Protein AF-A0A7C2GXF2-F1 (afdb_monomer_lite)

Structure (mmCIF, N/CA/C/O backbone):
data_AF-A0A7C2GXF2-F1
#
_entry.id   AF-A0A7C2GXF2-F1
#
loop_
_atom_site.group_PDB
_atom_site.id
_atom_site.type_symbol
_atom_site.label_atom_id
_atom_site.label_alt_id
_atom_site.label_comp_id
_atom_site.label_asym_id
_atom_site.label_entity_id
_atom_site.label_seq_id
_atom_site.pdbx_PDB_ins_code
_atom_site.Cartn_x
_atom_site.Cartn_y
_atom_site.Cartn_z
_atom_site.occupancy
_atom_site.B_iso_or_equiv
_atom_site.auth_seq_id
_atom_site.auth_comp_id
_atom_site.auth_asym_id
_atom_site.auth_atom_id
_atom_site.pdbx_PDB_model_num
ATOM 1 N N . MET A 1 1 ? -20.756 -12.785 57.382 1.00 42.25 1 MET A N 1
ATOM 2 C CA . MET A 1 1 ? -19.541 -13.331 56.740 1.00 42.25 1 MET A CA 1
ATOM 3 C C . MET A 1 1 ? -19.976 -14.294 55.649 1.00 42.25 1 MET A C 1
ATOM 5 O O . MET A 1 1 ? -20.681 -15.227 55.993 1.00 42.25 1 MET A O 1
ATOM 9 N N . LEU A 1 2 ? -19.631 -13.967 54.393 1.00 37.94 2 LEU A N 1
ATOM 10 C CA . LEU A 1 2 ? -19.845 -14.631 53.083 1.00 37.94 2 LEU A CA 1
ATOM 11 C C . LEU A 1 2 ? -20.123 -13.492 52.065 1.00 37.94 2 LEU A C 1
ATOM 13 O O . LEU A 1 2 ? -21.265 -13.212 51.730 1.00 37.94 2 LEU A O 1
ATOM 17 N N . ALA A 1 3 ? -19.190 -12.557 51.844 1.00 38.38 3 ALA A N 1
ATOM 18 C CA . ALA A 1 3 ? -18.060 -12.662 50.903 1.00 38.38 3 ALA A CA 1
ATOM 19 C C . ALA A 1 3 ? -18.535 -13.068 49.483 1.00 38.38 3 ALA A C 1
ATOM 21 O O . ALA A 1 3 ? -18.790 -14.232 49.215 1.00 38.38 3 ALA A O 1
ATOM 22 N N . HIS A 1 4 ? -18.872 -12.101 48.622 1.00 36.78 4 HIS A N 1
ATOM 23 C CA . HIS A 1 4 ? -17.952 -11.538 47.606 1.00 36.78 4 HIS A CA 1
ATOM 24 C C . HIS A 1 4 ? -17.722 -12.384 46.326 1.00 36.78 4 HIS A C 1
ATOM 26 O O . HIS A 1 4 ? -16.630 -12.355 45.771 1.00 36.78 4 HIS A O 1
ATOM 32 N N . ILE A 1 5 ? -18.732 -13.088 45.790 1.00 49.53 5 ILE A N 1
ATOM 33 C CA . ILE A 1 5 ? -18.585 -13.866 44.528 1.00 49.53 5 ILE A CA 1
ATOM 34 C C . ILE A 1 5 ? -19.597 -13.433 43.440 1.00 49.53 5 ILE A C 1
ATOM 36 O O . ILE A 1 5 ? -20.062 -14.226 42.636 1.00 49.53 5 ILE A O 1
ATOM 40 N N . GLY A 1 6 ? -19.962 -12.148 43.391 1.00 37.84 6 GLY A N 1
ATOM 41 C CA . GLY A 1 6 ? -20.923 -11.629 42.397 1.00 37.84 6 GLY A CA 1
ATOM 42 C C . GLY A 1 6 ? -20.404 -10.512 41.491 1.00 37.84 6 GLY A C 1
ATOM 43 O O . GLY A 1 6 ? -21.196 -9.905 40.782 1.00 37.84 6 GLY A O 1
ATOM 44 N N . LEU A 1 7 ? -19.109 -10.182 41.547 1.00 41.00 7 LEU A N 1
ATOM 45 C CA . LEU A 1 7 ? -18.593 -8.902 41.035 1.00 41.00 7 LEU A CA 1
ATOM 46 C C . LEU A 1 7 ? -17.181 -9.028 40.426 1.00 41.00 7 LEU A C 1
ATOM 48 O O . LEU A 1 7 ? -16.304 -8.220 40.700 1.00 41.00 7 LEU A O 1
ATOM 52 N N . ILE A 1 8 ? -16.945 -10.063 39.607 1.00 44.00 8 ILE A N 1
ATOM 53 C CA . ILE A 1 8 ? -15.650 -10.296 38.917 1.00 44.00 8 ILE A CA 1
ATOM 54 C C . ILE A 1 8 ? -15.772 -10.231 37.376 1.00 44.00 8 ILE A C 1
ATOM 56 O O . ILE A 1 8 ? -14.807 -10.462 36.662 1.00 44.00 8 ILE A O 1
ATOM 60 N N . VAL A 1 9 ? -16.918 -9.820 36.817 1.00 45.16 9 VAL A N 1
ATOM 61 C CA . VAL A 1 9 ? -17.060 -9.652 35.347 1.00 45.16 9 VAL A CA 1
ATOM 62 C C . VAL A 1 9 ? -17.052 -8.180 34.896 1.00 45.16 9 VAL A C 1
ATOM 64 O O . VAL A 1 9 ? -16.949 -7.899 33.710 1.00 45.16 9 VAL A O 1
ATOM 67 N N . TRP A 1 10 ? -17.023 -7.210 35.819 1.00 38.50 10 TRP A N 1
ATOM 68 C CA . TRP A 1 10 ? -16.961 -5.774 35.474 1.00 38.50 10 TRP A CA 1
ATOM 69 C C . TRP A 1 10 ? -15.552 -5.153 35.578 1.00 38.50 10 TRP A C 1
ATOM 71 O O . TRP A 1 10 ? -15.387 -3.938 35.533 1.00 38.50 10 TRP A O 1
ATOM 81 N N . GLY A 1 11 ? -14.512 -5.981 35.714 1.00 32.88 11 GLY A N 1
ATOM 82 C CA . GLY A 1 11 ? -13.121 -5.550 35.918 1.00 32.88 11 GLY A CA 1
ATOM 83 C C . GLY A 1 11 ? -12.319 -5.213 34.653 1.00 32.88 11 GLY A C 1
ATOM 84 O O . GLY A 1 11 ? -11.104 -5.079 34.746 1.00 32.88 11 GLY A O 1
ATOM 85 N N . MET A 1 12 ? -12.950 -5.090 33.479 1.00 38.59 12 MET A N 1
ATOM 86 C CA . MET A 1 12 ? -12.272 -4.695 32.228 1.00 38.59 12 MET A CA 1
ATOM 87 C C . MET A 1 12 ? -12.825 -3.407 31.599 1.00 38.59 12 MET A C 1
ATOM 89 O O . MET A 1 12 ? -12.578 -3.132 30.429 1.00 38.59 12 MET A O 1
ATOM 93 N N . MET A 1 13 ? -13.507 -2.554 32.368 1.00 39.81 13 MET A N 1
ATOM 94 C CA . MET A 1 13 ? -13.567 -1.131 32.016 1.00 39.81 13 MET A CA 1
ATOM 95 C C . MET A 1 13 ? -12.289 -0.468 32.523 1.00 39.81 13 MET A C 1
ATOM 97 O O . MET A 1 13 ? -12.279 0.179 33.563 1.00 39.81 13 MET A O 1
ATOM 101 N N . TRP A 1 14 ? -11.187 -0.673 31.802 1.00 38.62 14 TRP A N 1
ATOM 102 C CA . TRP A 1 14 ? -10.026 0.203 31.915 1.00 38.62 14 TRP A CA 1
ATOM 103 C C . TRP A 1 14 ? -10.454 1.554 31.333 1.00 38.62 14 TRP A C 1
ATOM 105 O O . TRP A 1 14 ? -10.674 1.618 30.119 1.00 38.62 14 TRP A O 1
ATOM 115 N N . PRO A 1 15 ? -10.559 2.654 32.102 1.00 43.38 15 PRO A N 1
ATOM 116 C CA . PRO A 1 15 ? -10.454 3.949 31.477 1.00 43.38 15 PRO A CA 1
ATOM 117 C C . PRO A 1 15 ? -8.957 4.106 31.217 1.00 43.38 15 PRO A C 1
ATOM 119 O O . PRO A 1 15 ? -8.217 4.679 32.014 1.00 43.38 15 PRO A O 1
ATOM 122 N N . LEU A 1 16 ? -8.473 3.530 30.110 1.00 48.94 16 LEU A N 1
ATOM 123 C CA . LEU A 1 16 ? -7.291 4.095 29.477 1.00 48.94 16 LEU A CA 1
ATOM 124 C C . LEU A 1 16 ? -7.600 5.587 29.385 1.00 48.94 16 LEU A C 1
ATOM 126 O O . LEU A 1 16 ? -8.629 5.945 28.813 1.00 48.94 16 LEU A O 1
ATOM 130 N N . GLY A 1 17 ? -6.764 6.429 29.994 1.00 45.34 17 GLY A N 1
ATOM 131 C CA . GLY A 1 17 ? -6.792 7.880 29.834 1.00 45.34 17 GLY A CA 1
ATOM 132 C C . GLY A 1 17 ? -6.495 8.245 28.381 1.00 45.34 17 GLY A C 1
ATOM 133 O O . GLY A 1 17 ? -5.457 8.816 28.061 1.00 45.34 17 GLY A O 1
ATOM 134 N N . GLN A 1 18 ? -7.371 7.820 27.476 1.00 57.94 18 GLN A N 1
ATOM 135 C CA . GLN A 1 18 ? -7.374 8.172 26.080 1.00 57.94 18 GLN A CA 1
ATOM 136 C C . GLN A 1 18 ? -7.851 9.614 26.055 1.00 57.94 18 GLN A C 1
ATOM 138 O O . GLN A 1 18 ? -8.957 9.920 26.492 1.00 57.94 18 GLN A O 1
ATOM 143 N N . SER A 1 19 ? -7.000 10.514 25.571 1.00 73.75 19 SER A N 1
ATOM 144 C CA . SER A 1 19 ? -7.468 11.843 25.196 1.00 73.75 19 SER A CA 1
ATOM 145 C C . SER A 1 19 ? -8.645 11.654 24.237 1.00 73.75 19 SER A C 1
ATOM 147 O O . SER A 1 19 ? -8.482 10.967 23.228 1.00 73.75 19 SER A O 1
ATOM 149 N N . GLU A 1 20 ? -9.811 12.227 24.544 1.00 82.25 20 GLU A N 1
ATOM 150 C CA . GLU A 1 20 ? -11.016 12.144 23.698 1.00 82.25 20 GLU A CA 1
ATOM 151 C C . GLU A 1 20 ? -10.686 12.467 22.233 1.00 82.25 20 GLU A C 1
ATOM 153 O O . GLU A 1 20 ? -11.090 11.752 21.319 1.00 82.25 20 GLU A O 1
ATOM 158 N N . ARG A 1 21 ? -9.785 13.435 22.027 1.00 86.06 21 ARG A N 1
ATOM 159 C CA . ARG A 1 21 ? -9.228 13.810 20.724 1.00 86.06 21 ARG A CA 1
ATOM 160 C C . ARG A 1 21 ? -8.603 12.644 19.949 1.00 86.06 21 ARG A C 1
ATOM 162 O O . ARG A 1 21 ? -8.730 12.575 18.731 1.00 86.06 21 ARG A O 1
ATOM 169 N N . ARG A 1 22 ? -7.894 11.735 20.623 1.00 87.12 22 ARG A N 1
ATOM 170 C CA . ARG A 1 22 ? -7.263 10.571 19.980 1.00 87.12 22 ARG A CA 1
ATOM 171 C C . ARG A 1 22 ? -8.296 9.512 19.604 1.00 87.12 22 ARG A C 1
ATOM 173 O O . ARG A 1 22 ? -8.175 8.897 18.550 1.00 87.12 22 ARG A O 1
ATOM 180 N N . VAL A 1 23 ? -9.326 9.333 20.428 1.00 89.94 23 VAL A N 1
ATOM 181 C CA . VAL A 1 23 ? -10.454 8.446 20.108 1.00 89.94 23 VAL A CA 1
ATOM 182 C C . VAL A 1 23 ? -11.201 8.956 18.885 1.00 89.94 23 VAL A C 1
ATOM 184 O O . VAL A 1 23 ? -11.470 8.185 17.968 1.00 89.94 23 VAL A O 1
ATOM 187 N N . GLU A 1 24 ? -11.496 10.253 18.843 1.00 90.69 24 GLU A N 1
ATOM 188 C CA . GLU A 1 24 ? -12.128 10.902 17.693 1.00 90.69 24 GLU A CA 1
ATOM 189 C C . GLU A 1 24 ? -11.287 10.760 16.426 1.00 90.69 24 GLU A C 1
ATOM 191 O O . GLU A 1 24 ? -11.819 10.383 15.385 1.00 90.69 24 GLU A O 1
ATOM 196 N N . GLN A 1 25 ? -9.971 10.966 16.521 1.00 91.62 25 GLN A N 1
ATOM 197 C CA . GLN A 1 25 ? -9.052 10.768 15.402 1.00 91.62 25 GLN A CA 1
ATOM 198 C C . GLN A 1 25 ? -9.093 9.331 14.864 1.00 91.62 25 GLN A C 1
ATOM 200 O O . GLN A 1 25 ? -9.175 9.121 13.655 1.00 91.62 25 GLN A O 1
ATOM 205 N N . ILE A 1 26 ? -9.058 8.330 15.748 1.00 93.88 26 ILE A N 1
ATOM 206 C CA . ILE A 1 26 ? -9.156 6.924 15.344 1.00 93.88 26 ILE A CA 1
ATOM 207 C C . ILE A 1 26 ? -10.522 6.655 14.704 1.00 93.88 26 ILE A C 1
ATOM 209 O O . ILE A 1 26 ? -10.581 6.018 13.658 1.00 93.88 26 ILE A O 1
ATOM 213 N N . ARG A 1 27 ? -11.621 7.155 15.281 1.00 93.44 27 ARG A N 1
ATOM 214 C CA . ARG A 1 27 ? -12.967 6.997 14.704 1.00 93.44 27 ARG A CA 1
ATOM 215 C C . ARG A 1 27 ? -13.071 7.607 13.310 1.00 93.44 27 ARG A C 1
ATOM 217 O O . ARG A 1 27 ? -13.657 6.981 12.432 1.00 93.44 27 ARG A O 1
ATOM 224 N N . ASP A 1 28 ? -12.495 8.786 13.099 1.00 93.94 28 ASP A N 1
ATOM 225 C CA . ASP A 1 28 ? -12.443 9.444 11.792 1.00 93.94 28 ASP A CA 1
ATOM 226 C C . ASP A 1 28 ? -11.643 8.614 10.771 1.00 93.94 28 ASP A C 1
ATOM 228 O O . ASP A 1 28 ? -12.125 8.359 9.665 1.00 93.94 28 ASP A O 1
ATOM 232 N N . LEU A 1 29 ? -10.474 8.090 11.160 1.00 94.19 29 LEU A N 1
ATOM 233 C CA . LEU A 1 29 ? -9.693 7.167 10.327 1.00 94.19 29 LEU A CA 1
ATOM 234 C C . LEU A 1 29 ? -10.474 5.892 9.984 1.00 94.19 29 LEU A C 1
ATOM 236 O O . LEU A 1 29 ? -10.506 5.490 8.819 1.00 94.19 29 LEU A O 1
ATOM 240 N N . LEU A 1 30 ? -11.135 5.269 10.965 1.00 94.12 30 LEU A N 1
ATOM 241 C CA . LEU A 1 30 ? -11.978 4.088 10.749 1.00 94.12 30 LEU A CA 1
ATOM 242 C C . LEU A 1 30 ? -13.153 4.395 9.815 1.00 94.12 30 LEU A C 1
ATOM 244 O O . LEU A 1 30 ? -13.469 3.582 8.952 1.00 94.12 30 LEU A O 1
ATOM 248 N N . GLY A 1 31 ? -13.768 5.575 9.936 1.00 92.44 31 GLY A N 1
ATOM 249 C CA . GLY A 1 31 ? -14.866 6.012 9.069 1.00 92.44 31 GLY A CA 1
ATOM 250 C C . GLY A 1 31 ? -14.461 6.214 7.605 1.00 92.44 31 GLY A C 1
ATOM 251 O O . GLY A 1 31 ? -15.308 6.118 6.720 1.00 92.44 31 GLY A O 1
ATOM 252 N N . LYS A 1 32 ? -13.174 6.463 7.342 1.00 92.94 32 LYS A N 1
ATOM 253 C CA . LYS A 1 32 ? -12.593 6.598 5.995 1.00 92.94 32 LYS A CA 1
ATOM 254 C C . LYS A 1 32 ? -12.024 5.287 5.444 1.00 92.94 32 LYS A C 1
ATOM 256 O O . LYS A 1 32 ? -11.676 5.235 4.266 1.00 92.94 32 LYS A O 1
ATOM 261 N N . SER A 1 33 ? -11.879 4.269 6.289 1.00 92.81 33 SER A N 1
ATOM 262 C CA . SER A 1 33 ? -11.196 3.023 5.949 1.00 92.81 33 SER A CA 1
ATOM 263 C C . SER A 1 33 ? -12.187 1.930 5.575 1.00 92.81 33 SER A C 1
ATOM 265 O O . SER A 1 33 ? -13.162 1.688 6.278 1.00 92.81 33 SER A O 1
ATOM 267 N N . ASP A 1 34 ? -11.872 1.199 4.513 1.00 92.00 34 ASP A N 1
ATOM 268 C CA . ASP A 1 34 ? -12.539 -0.058 4.178 1.00 92.00 34 ASP A CA 1
ATOM 269 C C . ASP A 1 34 ? -11.953 -1.222 4.993 1.00 92.00 34 ASP A C 1
ATOM 271 O O . ASP A 1 34 ? -12.653 -2.176 5.341 1.00 92.00 34 ASP A O 1
ATOM 275 N N . LEU A 1 35 ? -10.655 -1.139 5.300 1.00 92.50 35 LEU A N 1
ATOM 276 C CA . LEU A 1 35 ? -9.873 -2.174 5.964 1.00 92.50 35 LEU A CA 1
ATOM 277 C C . LEU A 1 35 ? -8.788 -1.526 6.838 1.00 92.50 35 LEU A C 1
ATOM 279 O O . LEU A 1 35 ? -8.124 -0.585 6.409 1.00 92.50 35 LEU A O 1
ATOM 283 N N . VAL A 1 36 ? -8.575 -2.048 8.044 1.00 94.62 36 VAL A N 1
ATOM 284 C CA . VAL A 1 36 ? -7.423 -1.698 8.889 1.00 94.62 36 VAL A CA 1
ATOM 285 C C . VAL A 1 36 ? -6.731 -2.970 9.330 1.00 94.62 36 VAL A C 1
ATOM 287 O O . VAL A 1 36 ? -7.370 -3.876 9.871 1.00 94.62 36 VAL A O 1
ATOM 290 N N . VAL A 1 37 ? -5.425 -3.037 9.104 1.00 95.19 37 VAL A N 1
ATOM 291 C CA . VAL A 1 37 ? -4.618 -4.234 9.353 1.00 95.19 37 VAL A CA 1
ATOM 292 C C . VAL A 1 37 ? -3.305 -3.887 10.024 1.00 95.19 37 VAL A C 1
ATOM 294 O O . VAL A 1 37 ? -2.774 -2.791 9.850 1.00 95.19 37 VAL A O 1
ATOM 297 N N . VAL A 1 38 ? -2.754 -4.870 10.727 1.00 95.62 38 VAL A N 1
ATOM 298 C CA . VAL A 1 38 ? -1.312 -4.959 10.934 1.00 95.62 38 VAL A CA 1
ATOM 299 C C . VAL A 1 38 ? -0.757 -5.869 9.845 1.00 95.62 38 VAL A C 1
ATOM 301 O O . VAL A 1 38 ? -1.246 -6.987 9.669 1.00 95.62 38 VAL A O 1
ATOM 304 N N . ALA A 1 39 ? 0.231 -5.401 9.088 1.00 95.25 39 ALA A N 1
ATOM 305 C CA . ALA A 1 39 ? 0.817 -6.149 7.982 1.00 95.25 39 ALA A CA 1
ATOM 306 C C . ALA A 1 39 ? 2.334 -5.952 7.904 1.00 95.25 39 ALA A C 1
ATOM 308 O O . ALA A 1 39 ? 2.852 -4.874 8.197 1.00 95.25 39 ALA A O 1
ATOM 309 N N . THR A 1 40 ? 3.043 -6.992 7.475 1.00 95.19 40 THR A N 1
ATOM 310 C CA . THR A 1 40 ? 4.493 -6.960 7.261 1.00 95.19 40 THR A CA 1
ATOM 311 C C . THR A 1 40 ? 4.782 -6.731 5.786 1.00 95.19 40 THR A C 1
ATOM 313 O O . THR A 1 40 ? 4.258 -7.446 4.934 1.00 95.19 40 THR A O 1
ATOM 316 N N . ALA A 1 41 ? 5.608 -5.739 5.469 1.00 92.88 41 ALA A N 1
ATOM 317 C CA . ALA A 1 41 ? 6.032 -5.478 4.101 1.00 92.88 41 ALA A CA 1
ATOM 318 C C . ALA A 1 41 ? 6.991 -6.570 3.612 1.00 92.88 41 ALA A C 1
ATOM 320 O O . ALA A 1 41 ? 7.968 -6.887 4.290 1.00 92.88 41 ALA A O 1
ATOM 321 N N . GLU A 1 42 ? 6.741 -7.122 2.428 1.00 92.62 42 GLU A N 1
ATOM 322 C CA . GLU A 1 42 ? 7.594 -8.159 1.840 1.00 92.62 42 GLU A CA 1
ATOM 323 C C . GLU A 1 42 ? 8.473 -7.574 0.743 1.00 92.62 42 GLU A C 1
ATOM 325 O O . GLU A 1 42 ? 9.698 -7.554 0.840 1.00 92.62 42 GLU A O 1
ATOM 330 N N . THR A 1 43 ? 7.828 -7.082 -0.310 1.00 90.81 43 THR A N 1
ATOM 331 C CA . THR A 1 43 ? 8.473 -6.604 -1.528 1.00 90.81 43 THR A CA 1
ATOM 332 C C . THR A 1 43 ? 7.674 -5.452 -2.117 1.00 90.81 43 THR A C 1
ATOM 334 O O . THR A 1 43 ? 6.535 -5.184 -1.728 1.00 90.81 43 THR A O 1
ATOM 337 N N . TYR A 1 44 ? 8.268 -4.769 -3.088 1.00 90.06 44 TYR A N 1
ATOM 338 C CA . TYR A 1 44 ? 7.565 -3.784 -3.891 1.00 90.06 44 TYR A CA 1
ATOM 339 C C . TYR A 1 44 ? 7.881 -3.967 -5.371 1.00 90.06 44 TYR A C 1
ATOM 341 O O . TYR A 1 44 ? 8.945 -4.466 -5.747 1.00 90.06 44 TYR A O 1
ATOM 349 N N . HIS A 1 45 ? 6.948 -3.525 -6.200 1.00 90.06 45 HIS A N 1
ATOM 350 C CA . HIS A 1 45 ? 7.020 -3.596 -7.646 1.00 90.06 45 HIS A CA 1
ATOM 351 C C . HIS A 1 45 ? 6.691 -2.216 -8.225 1.00 90.06 45 HIS A C 1
ATOM 353 O O . HIS A 1 45 ? 5.574 -1.717 -8.041 1.00 90.06 45 HIS A O 1
ATOM 359 N N . PRO A 1 46 ? 7.649 -1.544 -8.887 1.00 90.56 46 PRO A N 1
ATOM 360 C CA . PRO A 1 46 ? 7.369 -0.298 -9.584 1.00 90.56 46 PRO A CA 1
ATOM 361 C C . PRO A 1 46 ? 6.323 -0.493 -10.685 1.00 90.56 46 PRO A C 1
ATOM 363 O O . PRO A 1 46 ? 6.396 -1.442 -11.464 1.00 90.56 46 PRO A O 1
ATOM 366 N N . VAL A 1 47 ? 5.387 0.446 -10.788 1.00 92.81 47 VAL A N 1
ATOM 367 C CA . VAL A 1 47 ? 4.438 0.544 -11.900 1.00 92.81 47 VAL A CA 1
ATOM 368 C C . VAL A 1 47 ? 4.942 1.612 -12.855 1.00 92.81 47 VAL A C 1
ATOM 370 O O . VAL A 1 47 ? 5.116 2.766 -12.463 1.00 92.81 47 VAL A O 1
ATOM 373 N N . ILE A 1 48 ? 5.170 1.248 -14.112 1.00 91.38 48 ILE A N 1
ATOM 374 C CA . ILE A 1 48 ? 5.805 2.109 -15.115 1.00 91.38 48 ILE A CA 1
ATOM 375 C C . ILE A 1 48 ? 4.972 2.214 -16.390 1.00 91.38 48 ILE A C 1
ATOM 377 O O . ILE A 1 48 ? 4.308 1.264 -16.793 1.00 91.38 48 ILE A O 1
ATOM 381 N N . ASP A 1 49 ? 5.054 3.357 -17.066 1.00 91.81 49 ASP A N 1
ATOM 382 C CA . ASP A 1 49 ? 4.501 3.545 -18.409 1.00 91.81 49 ASP A CA 1
ATOM 383 C C . ASP A 1 49 ? 5.411 2.877 -19.456 1.00 91.81 49 ASP A C 1
ATOM 385 O O . ASP A 1 49 ? 6.446 3.424 -19.862 1.00 91.81 49 ASP A O 1
ATOM 389 N N . LEU A 1 50 ? 5.018 1.681 -19.905 1.00 88.44 50 LEU A N 1
ATOM 390 C CA . LEU A 1 50 ? 5.794 0.843 -20.818 1.00 88.44 50 LEU A CA 1
ATOM 391 C C . LEU A 1 50 ? 6.094 1.543 -22.143 1.00 88.44 50 LEU A C 1
ATOM 393 O O . LEU A 1 50 ? 7.184 1.383 -22.697 1.00 88.44 50 LEU A O 1
ATOM 397 N N . LEU A 1 51 ? 5.133 2.304 -22.669 1.00 88.44 51 LEU A N 1
ATOM 398 C CA . LEU A 1 51 ? 5.260 2.943 -23.975 1.00 88.44 51 LEU A CA 1
ATOM 399 C C . LEU A 1 51 ? 6.332 4.032 -23.934 1.00 88.44 51 LEU A C 1
ATOM 401 O O . LEU A 1 51 ? 7.195 4.088 -24.813 1.00 88.44 51 LEU A O 1
ATOM 405 N N . LYS A 1 52 ? 6.293 4.886 -22.905 1.00 87.50 52 LYS A N 1
ATOM 406 C CA . LYS A 1 52 ? 7.300 5.939 -22.725 1.00 87.50 52 LYS A CA 1
ATOM 407 C C . LYS A 1 52 ? 8.675 5.345 -22.443 1.00 87.50 52 LYS A C 1
ATOM 409 O O . LYS A 1 52 ? 9.649 5.789 -23.046 1.00 87.50 52 LYS A O 1
ATOM 414 N N . TYR A 1 53 ? 8.741 4.310 -21.605 1.00 85.00 53 TYR A N 1
ATOM 415 C CA . TYR A 1 53 ? 9.995 3.636 -21.286 1.00 85.00 53 TYR A CA 1
ATOM 416 C C . TYR A 1 53 ? 10.637 2.970 -22.517 1.00 85.00 53 TYR A C 1
ATOM 418 O O . TYR A 1 53 ? 11.832 3.137 -22.763 1.00 85.00 53 TYR A O 1
ATOM 426 N N . ARG A 1 54 ? 9.852 2.267 -23.347 1.00 83.38 54 ARG A N 1
ATOM 427 C CA . ARG A 1 54 ? 10.352 1.608 -24.568 1.00 83.38 54 ARG A CA 1
ATOM 428 C C . ARG A 1 54 ? 10.909 2.608 -25.583 1.00 83.38 54 ARG A C 1
ATOM 430 O O . ARG A 1 54 ? 12.009 2.399 -26.085 1.00 83.38 54 ARG A O 1
ATOM 437 N N . ARG A 1 55 ? 10.188 3.707 -25.837 1.00 84.38 55 ARG A N 1
ATOM 438 C CA . ARG A 1 55 ? 10.632 4.768 -26.762 1.00 84.38 55 ARG A CA 1
ATOM 439 C C . ARG A 1 55 ? 11.976 5.372 -26.355 1.00 84.38 55 ARG A C 1
ATOM 441 O O . ARG A 1 55 ? 12.754 5.754 -27.221 1.00 84.38 55 ARG A O 1
ATOM 448 N N . GLU A 1 56 ? 12.253 5.461 -25.057 1.00 79.69 56 GLU A N 1
ATOM 449 C CA . GLU A 1 56 ? 13.552 5.927 -24.566 1.00 79.69 56 GLU A CA 1
ATOM 450 C C . GLU A 1 56 ? 14.660 4.891 -24.824 1.00 79.69 56 GLU A C 1
ATOM 452 O O . GLU A 1 56 ? 15.723 5.261 -25.316 1.00 79.69 56 GLU A O 1
ATOM 457 N N . ARG A 1 57 ? 14.410 3.591 -24.584 1.00 75.88 57 ARG A N 1
ATOM 458 C CA . ARG A 1 57 ? 15.383 2.510 -24.875 1.00 75.88 57 ARG A CA 1
ATOM 459 C C . ARG A 1 57 ? 15.788 2.450 -26.336 1.00 75.88 57 ARG A C 1
ATOM 461 O O . ARG A 1 57 ? 16.959 2.235 -26.625 1.00 75.88 57 ARG A O 1
ATOM 468 N N . GLU A 1 58 ? 14.842 2.660 -27.239 1.00 78.56 58 GLU A N 1
ATOM 469 C CA . GLU A 1 58 ? 15.115 2.694 -28.678 1.00 78.56 58 GLU A CA 1
ATOM 470 C C . GLU A 1 58 ? 15.986 3.899 -29.071 1.00 78.56 58 GLU A C 1
ATOM 472 O O . GLU A 1 58 ? 16.800 3.800 -29.986 1.00 78.56 58 GLU A O 1
ATOM 477 N N . ARG A 1 59 ? 15.862 5.029 -28.361 1.00 78.19 59 ARG A N 1
ATOM 478 C CA . ARG A 1 59 ? 16.655 6.250 -28.596 1.00 78.19 59 ARG A CA 1
ATOM 479 C C . ARG A 1 59 ? 18.018 6.241 -27.905 1.00 78.19 59 ARG A C 1
ATOM 481 O O . ARG A 1 59 ? 18.928 6.944 -28.336 1.00 78.19 59 ARG A O 1
ATOM 488 N N . SER A 1 60 ? 18.166 5.507 -26.807 1.00 69.12 60 SER A N 1
ATOM 489 C CA . SER A 1 60 ? 19.404 5.416 -26.029 1.00 69.12 60 SER A CA 1
ATOM 490 C C . SER A 1 60 ? 19.510 4.031 -25.377 1.00 69.12 60 SER A C 1
ATOM 492 O O . SER A 1 60 ? 19.001 3.823 -24.274 1.00 69.12 60 SER A O 1
ATOM 494 N N . PRO A 1 61 ? 20.173 3.067 -26.046 1.00 61.12 61 PRO A N 1
ATOM 495 C CA . PRO A 1 61 ? 20.216 1.668 -25.611 1.00 61.12 61 PRO A CA 1
ATOM 496 C C . PRO A 1 61 ? 20.978 1.453 -24.294 1.00 61.12 61 PRO A C 1
ATOM 498 O O . PRO A 1 61 ? 20.706 0.485 -23.583 1.00 61.12 61 PRO A O 1
ATOM 501 N N . VAL A 1 62 ? 21.874 2.376 -23.926 1.00 61.91 62 VAL A N 1
ATOM 502 C CA . VAL A 1 62 ? 22.509 2.436 -22.600 1.00 61.91 62 VAL A CA 1
ATOM 503 C C . VAL A 1 62 ? 21.603 3.241 -21.670 1.00 61.91 62 VAL A C 1
ATOM 505 O O . VAL A 1 62 ? 21.841 4.416 -21.393 1.00 61.91 62 VAL A O 1
ATOM 508 N N . LEU A 1 63 ? 20.494 2.637 -21.249 1.00 57.44 63 LEU A N 1
ATOM 509 C CA . LEU A 1 63 ? 19.586 3.283 -20.311 1.00 57.44 63 LEU A CA 1
ATOM 510 C C . LEU A 1 63 ? 20.074 3.050 -18.882 1.00 57.44 63 LEU A C 1
ATOM 512 O O . LEU A 1 63 ? 20.091 1.922 -18.399 1.00 57.44 63 LEU A O 1
ATOM 516 N N . ASP A 1 64 ? 20.450 4.140 -18.220 1.00 60.88 64 ASP A N 1
ATOM 517 C CA . ASP A 1 64 ? 20.674 4.177 -16.778 1.00 60.88 64 ASP A CA 1
ATOM 518 C C . ASP A 1 64 ? 19.379 3.749 -16.050 1.00 60.88 64 ASP A C 1
ATOM 520 O O . ASP A 1 64 ? 18.339 4.397 -16.244 1.00 60.88 64 ASP A O 1
ATOM 524 N N . PRO A 1 65 ? 19.401 2.681 -15.227 1.00 58.91 65 PRO A N 1
ATOM 525 C CA . PRO A 1 65 ? 18.260 2.253 -14.420 1.00 58.91 65 PRO A CA 1
ATOM 526 C C . PRO A 1 65 ? 17.634 3.381 -13.588 1.00 58.91 65 PRO A C 1
ATOM 528 O O . PRO A 1 65 ? 16.416 3.389 -13.406 1.00 58.91 65 PRO A O 1
ATOM 531 N N . ALA A 1 66 ? 18.413 4.387 -13.173 1.00 61.34 66 ALA A N 1
ATOM 532 C CA . ALA A 1 66 ? 17.917 5.548 -12.434 1.00 61.34 66 ALA A CA 1
ATOM 533 C C . ALA A 1 66 ? 16.933 6.418 -13.246 1.00 61.34 66 ALA A C 1
ATOM 535 O O . ALA A 1 66 ? 16.128 7.162 -12.685 1.00 61.34 66 ALA A O 1
ATOM 536 N N . ARG A 1 67 ? 16.923 6.320 -14.584 1.00 66.69 67 ARG A N 1
ATOM 537 C CA . ARG A 1 67 ? 15.949 7.033 -15.431 1.00 66.69 67 ARG A CA 1
ATOM 538 C C . ARG A 1 67 ? 14.574 6.370 -15.463 1.00 66.69 67 ARG A C 1
ATOM 540 O O . ARG A 1 67 ? 13.611 7.048 -15.825 1.00 66.69 67 ARG A O 1
ATOM 547 N N . ALA A 1 68 ? 14.455 5.099 -15.069 1.00 66.75 68 ALA A N 1
ATOM 548 C CA . ALA A 1 68 ? 13.172 4.393 -15.020 1.00 66.75 68 ALA A CA 1
ATOM 549 C C . ALA A 1 68 ? 12.164 5.094 -14.089 1.00 66.75 68 ALA A C 1
ATOM 551 O O . ALA A 1 68 ? 10.968 5.116 -14.374 1.00 66.75 68 ALA A O 1
ATOM 552 N N . GLU A 1 69 ? 12.651 5.776 -13.048 1.00 73.19 69 GLU A N 1
ATOM 553 C CA . GLU A 1 69 ? 11.828 6.555 -12.118 1.00 73.19 69 GLU A CA 1
ATOM 554 C C . GLU A 1 69 ? 11.029 7.683 -12.779 1.00 73.19 69 GLU A C 1
ATOM 556 O O . GLU A 1 69 ? 9.984 8.090 -12.270 1.00 73.19 69 GLU A O 1
ATOM 561 N N . ARG A 1 70 ? 11.486 8.197 -13.929 1.00 80.81 70 ARG A N 1
ATOM 562 C CA . ARG A 1 70 ? 10.767 9.244 -14.676 1.00 80.81 70 ARG A CA 1
ATOM 563 C C . ARG A 1 70 ? 9.476 8.734 -15.306 1.00 80.81 70 ARG A C 1
ATOM 565 O O . ARG A 1 70 ? 8.594 9.535 -15.600 1.00 80.81 70 ARG A O 1
ATOM 572 N N . TYR A 1 71 ? 9.383 7.428 -15.521 1.00 86.94 71 TYR A N 1
ATOM 573 C CA . TYR A 1 71 ? 8.235 6.769 -16.138 1.00 86.94 71 TYR A CA 1
ATOM 574 C C . TYR A 1 71 ? 7.379 6.028 -15.113 1.00 86.94 71 TYR A C 1
ATOM 576 O O . TYR A 1 71 ? 6.393 5.398 -15.489 1.00 86.94 71 TYR A O 1
ATOM 584 N N . MET A 1 72 ? 7.755 6.096 -13.836 1.00 88.50 72 MET A N 1
ATOM 585 C CA . MET A 1 72 ? 7.026 5.473 -12.746 1.00 88.50 72 MET A CA 1
ATOM 586 C C . MET A 1 72 ? 5.725 6.236 -12.484 1.00 88.50 72 MET A C 1
ATOM 588 O O . MET A 1 72 ? 5.728 7.443 -12.242 1.00 88.50 72 MET A O 1
ATOM 592 N N . LEU A 1 73 ? 4.615 5.510 -12.557 1.00 91.38 73 LEU A N 1
ATOM 593 C CA . LEU A 1 73 ? 3.271 5.990 -12.242 1.00 91.38 73 LEU A CA 1
ATOM 594 C C . LEU A 1 73 ? 2.938 5.773 -10.761 1.00 91.38 73 LEU A C 1
ATOM 596 O O . LEU A 1 73 ? 2.176 6.544 -10.178 1.00 91.38 73 LEU A O 1
ATOM 600 N N . GLY A 1 74 ? 3.521 4.740 -10.158 1.00 91.88 74 GLY A N 1
ATOM 601 C CA . GLY A 1 74 ? 3.270 4.338 -8.783 1.00 91.88 74 GLY A CA 1
ATOM 602 C C . GLY A 1 74 ? 4.131 3.155 -8.370 1.00 91.88 74 GLY A C 1
ATOM 603 O O . GLY A 1 74 ? 4.982 2.680 -9.125 1.00 91.88 74 GLY A O 1
ATOM 604 N N . VAL A 1 75 ? 3.862 2.647 -7.177 1.00 91.69 75 VAL A N 1
ATOM 605 C CA . VAL A 1 75 ? 4.484 1.445 -6.625 1.00 91.69 75 VAL A CA 1
ATOM 606 C C . VAL A 1 75 ? 3.394 0.562 -6.039 1.00 91.69 75 VAL A C 1
ATOM 608 O O . VAL A 1 75 ? 2.514 1.048 -5.328 1.00 91.69 75 VAL A O 1
ATOM 611 N N . VAL A 1 76 ? 3.456 -0.733 -6.331 1.00 93.50 76 VAL A N 1
ATOM 612 C CA . VAL A 1 76 ? 2.654 -1.748 -5.648 1.00 93.50 76 VAL A CA 1
ATOM 613 C C . VAL A 1 76 ? 3.517 -2.382 -4.571 1.00 93.50 76 VAL A C 1
ATOM 615 O O . VAL A 1 76 ? 4.532 -3.009 -4.865 1.00 93.50 76 VAL A O 1
ATOM 618 N N . TYR A 1 77 ? 3.110 -2.231 -3.321 1.00 93.00 77 TYR A N 1
ATOM 619 C CA . TYR A 1 77 ? 3.695 -2.933 -2.191 1.00 93.00 77 TYR A CA 1
ATOM 620 C C . TYR A 1 77 ? 2.928 -4.220 -1.950 1.00 93.00 77 TYR A C 1
ATOM 622 O O . TYR A 1 77 ? 1.701 -4.207 -1.834 1.00 93.00 77 TYR A O 1
ATOM 630 N N . ARG A 1 78 ? 3.662 -5.323 -1.846 1.00 93.62 78 ARG A N 1
ATOM 631 C CA . ARG A 1 78 ? 3.130 -6.595 -1.383 1.00 93.62 78 ARG A CA 1
ATOM 632 C C . ARG A 1 78 ? 3.430 -6.732 0.100 1.00 93.62 78 ARG A C 1
ATOM 634 O O . ARG A 1 78 ? 4.582 -6.642 0.527 1.00 93.62 78 ARG A O 1
ATOM 641 N N . MET A 1 79 ? 2.381 -6.941 0.878 1.00 93.94 79 MET A N 1
ATOM 642 C CA . MET A 1 79 ? 2.461 -7.140 2.316 1.00 93.94 79 MET A CA 1
ATOM 643 C C . MET A 1 79 ? 1.771 -8.441 2.701 1.00 93.94 79 MET A C 1
ATOM 645 O O . MET A 1 79 ? 0.822 -8.854 2.041 1.00 93.94 79 MET A O 1
ATOM 649 N N . THR A 1 80 ? 2.201 -9.045 3.800 1.00 95.38 80 THR A N 1
ATOM 650 C CA . THR A 1 80 ? 1.491 -10.160 4.425 1.00 95.38 80 THR A CA 1
ATOM 651 C C . THR A 1 80 ? 0.718 -9.659 5.628 1.00 95.38 80 THR A C 1
ATOM 653 O O . THR A 1 80 ? 1.278 -9.051 6.543 1.00 95.38 80 THR A O 1
ATOM 656 N N . VAL A 1 81 ? -0.589 -9.908 5.631 1.00 95.06 81 VAL A N 1
ATOM 657 C CA . VAL A 1 81 ? -1.476 -9.523 6.729 1.00 95.06 81 VAL A CA 1
ATOM 658 C C . VAL A 1 81 ? -1.131 -10.351 7.964 1.00 95.06 81 VAL A C 1
ATOM 660 O O . VAL A 1 81 ? -1.078 -11.576 7.916 1.00 95.06 81 VAL A O 1
ATOM 663 N N . ARG A 1 82 ? -0.903 -9.690 9.096 1.00 95.00 82 ARG A N 1
ATOM 664 C CA . ARG A 1 82 ? -0.664 -10.333 10.397 1.00 95.00 82 ARG A CA 1
ATOM 665 C C . ARG A 1 82 ? -1.933 -10.350 11.231 1.00 95.00 82 ARG A C 1
ATOM 667 O O . ARG A 1 82 ? -2.235 -11.344 11.880 1.00 95.00 82 ARG A O 1
ATOM 674 N N . GLU A 1 83 ? -2.688 -9.263 11.173 1.00 94.25 83 GLU A N 1
ATOM 675 C CA . GLU A 1 83 ? -3.909 -9.083 11.944 1.00 94.25 83 GLU A CA 1
ATOM 676 C C . GLU A 1 83 ? -4.862 -8.145 11.214 1.00 94.25 83 GLU A C 1
ATOM 678 O O . GLU A 1 83 ? -4.435 -7.196 10.556 1.00 94.25 83 GLU A O 1
ATOM 683 N N . VAL A 1 84 ? -6.161 -8.382 11.373 1.00 92.81 84 VAL A N 1
ATOM 684 C CA . VAL A 1 84 ? -7.208 -7.488 10.878 1.00 92.81 84 VAL A CA 1
ATOM 685 C C . VAL A 1 84 ? -7.886 -6.838 12.066 1.00 92.81 84 VAL A C 1
ATOM 687 O O . VAL A 1 84 ? -8.481 -7.515 12.897 1.00 92.81 84 VAL A O 1
ATOM 690 N N . ILE A 1 85 ? -7.770 -5.517 12.136 1.00 93.62 85 ILE A N 1
ATOM 691 C CA . ILE A 1 85 ? -8.262 -4.698 13.244 1.00 93.62 85 ILE A CA 1
ATOM 692 C C . ILE A 1 85 ? -9.693 -4.246 12.983 1.00 93.62 85 ILE A C 1
ATOM 694 O O . ILE A 1 85 ? -10.516 -4.201 13.892 1.00 93.62 85 ILE A O 1
ATOM 698 N N . TYR A 1 86 ? -9.987 -3.892 11.734 1.00 91.75 86 TYR A N 1
ATOM 699 C CA . TYR A 1 86 ? -11.288 -3.379 11.338 1.00 91.75 86 TYR A CA 1
ATOM 700 C C . TYR A 1 86 ? -11.583 -3.716 9.881 1.00 91.75 86 TYR A C 1
ATOM 702 O O . TYR A 1 86 ? -10.695 -3.690 9.028 1.00 91.75 86 TYR A O 1
ATOM 710 N N . ARG A 1 87 ? -12.857 -3.976 9.597 1.00 89.56 87 ARG A N 1
ATOM 711 C CA . ARG A 1 87 ? -13.409 -4.094 8.249 1.00 89.56 87 ARG A CA 1
ATOM 712 C C . ARG A 1 87 ? -14.718 -3.324 8.211 1.00 89.56 87 ARG A C 1
ATOM 714 O O . ARG A 1 87 ? -15.556 -3.529 9.090 1.00 89.56 87 ARG A O 1
ATOM 721 N N . ASP A 1 88 ? -14.907 -2.471 7.207 1.00 87.00 88 ASP A N 1
ATOM 722 C CA . ASP A 1 88 ? -16.171 -1.750 7.059 1.00 87.00 88 ASP A CA 1
ATOM 723 C C . ASP A 1 88 ? -17.311 -2.752 6.784 1.00 87.00 88 ASP A C 1
ATOM 725 O O . ASP A 1 88 ? -17.316 -3.409 5.735 1.00 87.00 88 ASP A O 1
ATOM 729 N N . PRO A 1 89 ? -18.302 -2.881 7.690 1.00 75.81 89 PRO A N 1
ATOM 730 C CA . PRO A 1 89 ? -19.402 -3.823 7.516 1.00 75.81 89 PRO A CA 1
ATOM 731 C C . PRO A 1 89 ? -20.239 -3.540 6.265 1.00 75.81 89 PRO A C 1
ATOM 733 O O . PRO A 1 89 ? -20.797 -4.474 5.697 1.00 75.81 89 PRO A O 1
ATOM 736 N N . LYS A 1 90 ? -20.305 -2.287 5.789 1.00 75.00 90 LYS A N 1
ATOM 737 C CA . LYS A 1 90 ? -21.066 -1.939 4.576 1.00 75.00 90 LYS A CA 1
ATOM 738 C C . LYS A 1 90 ? -20.442 -2.493 3.298 1.00 75.00 90 LYS A C 1
ATOM 740 O O . LYS A 1 90 ? -21.127 -2.579 2.287 1.00 75.00 90 LYS A O 1
ATOM 745 N N . ARG A 1 91 ? -19.158 -2.853 3.338 1.00 68.00 91 ARG A N 1
ATOM 746 C CA . ARG A 1 91 ? -18.395 -3.358 2.189 1.00 68.00 91 ARG A CA 1
ATOM 747 C C . ARG A 1 91 ? -17.936 -4.801 2.368 1.00 68.00 91 ARG A C 1
ATOM 749 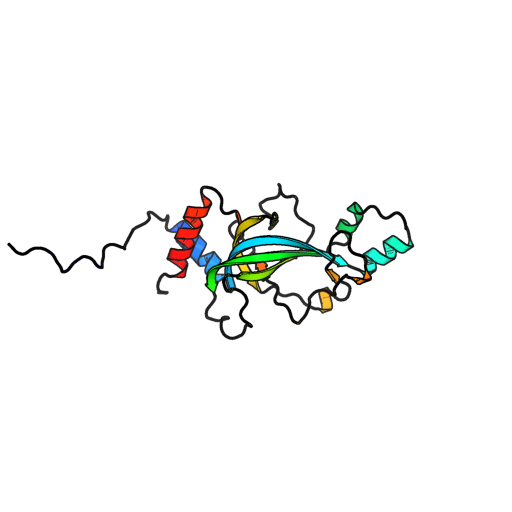O O . ARG A 1 91 ? -17.335 -5.363 1.463 1.00 68.00 91 ARG A O 1
ATOM 756 N N . ALA A 1 92 ? -18.243 -5.425 3.505 1.00 61.84 92 ALA A N 1
ATOM 757 C CA . ALA A 1 92 ? -17.808 -6.780 3.830 1.00 61.84 92 ALA A CA 1
ATOM 758 C C . ALA A 1 92 ? -18.438 -7.879 2.946 1.00 61.84 92 ALA A C 1
ATOM 760 O O . ALA A 1 92 ? -17.883 -8.972 2.878 1.00 61.84 92 ALA A O 1
ATOM 761 N N . GLY A 1 93 ? -19.568 -7.604 2.280 1.00 56.75 93 GLY A N 1
ATOM 762 C CA . GLY A 1 93 ? -20.303 -8.578 1.457 1.00 56.75 93 GLY A CA 1
ATOM 763 C C . GLY A 1 93 ? -19.846 -8.713 -0.002 1.00 56.75 93 GLY A C 1
ATOM 764 O O . GLY A 1 93 ? -20.158 -9.718 -0.632 1.00 56.75 93 GLY A O 1
ATOM 765 N N . ASP A 1 94 ? -19.083 -7.753 -0.534 1.00 56.38 94 ASP A N 1
ATOM 766 C CA . ASP A 1 94 ? -18.785 -7.656 -1.977 1.00 56.38 94 ASP A CA 1
ATOM 767 C C . ASP A 1 94 ? -17.422 -8.250 -2.388 1.00 56.38 94 ASP A C 1
ATOM 769 O O . ASP A 1 94 ? -16.957 -8.042 -3.512 1.00 56.38 94 ASP A O 1
ATOM 773 N N . ILE A 1 95 ? -16.711 -8.921 -1.476 1.00 54.09 95 ILE A N 1
ATOM 774 C CA . ILE A 1 95 ? -15.252 -9.052 -1.591 1.00 54.09 95 ILE A CA 1
ATOM 775 C C . ILE A 1 95 ? -14.795 -10.502 -1.398 1.00 54.09 95 ILE A C 1
ATOM 777 O O . ILE A 1 95 ? -15.065 -11.129 -0.374 1.00 54.09 95 ILE A O 1
ATOM 781 N N . ALA A 1 96 ? -14.034 -11.015 -2.372 1.00 53.56 96 ALA A N 1
ATOM 782 C CA . ALA A 1 96 ? -13.198 -12.197 -2.189 1.00 53.56 96 ALA A CA 1
ATOM 783 C C . ALA A 1 96 ? -12.213 -11.921 -1.047 1.00 53.56 96 ALA A C 1
ATOM 785 O O . ALA A 1 96 ? -11.477 -10.943 -1.097 1.00 53.56 96 ALA A O 1
ATOM 786 N N . VAL A 1 97 ? -12.261 -12.761 -0.018 1.00 59.03 97 VAL A N 1
ATOM 787 C CA . VAL A 1 97 ? -11.571 -12.660 1.272 1.00 59.03 97 VAL A CA 1
ATOM 788 C C . VAL A 1 97 ? -10.096 -12.247 1.124 1.00 59.03 97 VAL A C 1
ATOM 790 O O . VAL A 1 97 ? -9.221 -13.092 1.033 1.00 59.03 97 VAL A O 1
ATOM 793 N N . VAL A 1 98 ? -9.818 -10.943 1.085 1.00 61.03 98 VAL A N 1
ATOM 794 C CA . VAL A 1 98 ? -8.474 -10.383 1.264 1.00 61.03 98 VAL A CA 1
ATOM 795 C C . VAL A 1 98 ? -8.490 -9.681 2.608 1.00 61.03 98 VAL A C 1
ATOM 797 O O . VAL A 1 98 ? -9.312 -8.791 2.850 1.00 61.03 98 VAL A O 1
ATOM 800 N N . GLY A 1 99 ? -7.610 -10.115 3.503 1.00 62.81 99 GLY A N 1
ATOM 801 C CA . GLY A 1 99 ? -7.548 -9.623 4.874 1.00 62.81 99 GLY A CA 1
ATOM 802 C C . GLY A 1 99 ? -7.975 -10.683 5.878 1.00 62.81 99 GLY A C 1
ATOM 803 O O . GLY A 1 99 ? -8.753 -10.396 6.783 1.00 62.81 99 GLY A O 1
ATOM 804 N N . GLN A 1 100 ? -7.531 -11.918 5.705 1.00 80.00 100 GLN A N 1
ATOM 805 C CA . GLN A 1 100 ? -7.262 -12.829 6.806 1.00 80.00 100 GLN A CA 1
ATOM 806 C C . GLN A 1 100 ? -5.767 -12.789 7.145 1.00 80.00 100 GLN A C 1
ATOM 808 O O . GLN A 1 100 ? -4.948 -12.430 6.296 1.00 80.00 100 GLN A O 1
ATOM 813 N N . PRO A 1 101 ? -5.382 -13.137 8.383 1.00 85.62 101 PRO A N 1
ATOM 814 C CA . PRO A 1 101 ? -3.982 -13.367 8.709 1.00 85.62 101 PRO A CA 1
ATOM 815 C C . PRO A 1 101 ? -3.342 -14.369 7.734 1.00 85.62 101 PRO A C 1
ATOM 817 O O . PRO A 1 101 ? -3.880 -15.450 7.515 1.00 85.62 101 PRO A O 1
ATOM 820 N N . GLY A 1 102 ? -2.193 -14.009 7.165 1.00 87.44 102 GLY A N 1
ATOM 821 C CA . GLY A 1 102 ? -1.463 -14.789 6.163 1.00 87.44 102 GLY A CA 1
ATOM 822 C C . GLY A 1 102 ? -1.748 -14.399 4.710 1.00 87.44 102 GLY A C 1
ATOM 823 O O . GLY A 1 102 ? -0.954 -14.750 3.839 1.00 87.44 102 GLY A O 1
ATOM 824 N N . ASP A 1 103 ? -2.817 -13.648 4.434 1.00 89.94 103 ASP A N 1
ATOM 825 C CA . ASP A 1 103 ? -3.126 -13.213 3.071 1.00 89.94 103 ASP A CA 1
ATOM 826 C C . ASP A 1 103 ? -2.100 -12.209 2.541 1.00 89.94 103 ASP A C 1
ATOM 828 O O . ASP A 1 103 ? -1.607 -11.338 3.268 1.00 89.94 103 ASP A O 1
ATOM 832 N N . ALA A 1 104 ? -1.867 -12.272 1.228 1.00 91.19 104 ALA A N 1
ATOM 833 C CA . ALA A 1 104 ? -1.152 -11.231 0.510 1.00 91.19 104 ALA A CA 1
ATOM 834 C C . ALA A 1 104 ? -2.069 -10.019 0.279 1.00 91.19 104 ALA A C 1
ATOM 836 O O . ALA A 1 104 ? -3.121 -10.113 -0.353 1.00 91.19 104 ALA A O 1
ATOM 837 N N . LEU A 1 105 ? -1.626 -8.862 0.752 1.00 92.88 105 LEU A N 1
ATOM 838 C CA . LEU A 1 105 ? -2.250 -7.564 0.566 1.00 92.88 105 LEU A CA 1
ATOM 839 C C . LEU A 1 105 ? -1.430 -6.746 -0.433 1.00 92.88 105 LEU A C 1
ATOM 841 O O . LEU A 1 105 ? -0.229 -6.555 -0.239 1.00 92.88 105 LEU A O 1
ATOM 845 N N . LEU A 1 106 ? -2.083 -6.230 -1.475 1.00 94.00 106 LEU A N 1
ATOM 846 C CA . LEU A 1 106 ? -1.450 -5.334 -2.440 1.00 94.00 106 LEU A CA 1
ATOM 847 C C . LEU A 1 106 ? -1.884 -3.890 -2.204 1.00 94.00 106 LEU A C 1
ATOM 849 O O . LEU A 1 106 ? -3.072 -3.564 -2.273 1.00 94.00 106 LEU A O 1
ATOM 853 N N . ILE A 1 107 ? -0.909 -3.021 -1.956 1.00 93.56 107 ILE A N 1
ATOM 854 C CA . ILE A 1 107 ? -1.117 -1.594 -1.725 1.00 93.56 107 ILE A CA 1
ATOM 855 C C . ILE A 1 107 ? -0.485 -0.810 -2.869 1.00 93.56 107 ILE A C 1
ATOM 857 O O . ILE A 1 107 ? 0.731 -0.815 -3.031 1.00 93.56 107 ILE A O 1
ATOM 861 N N . TYR A 1 108 ? -1.300 -0.102 -3.641 1.00 93.69 108 TYR A N 1
ATOM 862 C CA . TYR A 1 108 ? -0.838 0.846 -4.642 1.00 93.69 108 TYR A CA 1
ATOM 863 C C . TYR A 1 108 ? -0.644 2.233 -4.023 1.00 93.69 108 TYR A C 1
ATOM 865 O O . TYR A 1 108 ? -1.559 2.785 -3.409 1.00 93.69 108 TYR A O 1
ATOM 873 N N . VAL A 1 109 ? 0.533 2.815 -4.235 1.00 91.56 109 VAL A N 1
ATOM 874 C CA . VAL A 1 109 ? 0.863 4.195 -3.865 1.00 91.56 109 VAL A CA 1
ATOM 875 C C . VAL A 1 109 ? 1.258 4.952 -5.138 1.00 91.56 109 VAL A C 1
ATOM 877 O O . VAL A 1 109 ? 2.195 4.532 -5.819 1.00 91.56 109 VAL A O 1
ATOM 880 N N . PRO A 1 110 ? 0.565 6.049 -5.500 1.00 89.12 110 PRO A N 1
ATOM 881 C CA . PRO A 1 110 ? 0.885 6.807 -6.704 1.00 89.12 110 PRO A CA 1
ATOM 882 C C . PRO A 1 110 ? 2.192 7.594 -6.554 1.00 89.12 110 PRO A C 1
ATOM 884 O O . PRO A 1 110 ? 2.523 8.091 -5.477 1.00 89.12 110 PRO A O 1
ATOM 887 N N . GLY A 1 111 ? 2.881 7.793 -7.675 1.00 86.88 111 GLY A N 1
ATOM 888 C CA . GLY A 1 111 ? 4.119 8.558 -7.751 1.00 86.88 111 GLY A CA 1
ATOM 889 C C . GLY A 1 111 ? 5.375 7.695 -7.683 1.00 86.88 111 GLY A C 1
ATOM 890 O O . GLY A 1 111 ? 5.371 6.512 -8.009 1.00 86.88 111 GLY A O 1
ATOM 891 N N . ARG A 1 112 ? 6.493 8.323 -7.324 1.00 79.94 112 ARG A N 1
ATOM 892 C CA . ARG A 1 112 ? 7.779 7.627 -7.264 1.00 79.94 112 ARG A CA 1
ATOM 893 C C . ARG A 1 112 ? 7.898 6.812 -5.985 1.00 79.94 112 ARG A C 1
ATOM 895 O O . ARG A 1 112 ? 7.246 7.131 -4.992 1.00 79.94 112 ARG A O 1
ATOM 902 N N . LEU A 1 113 ? 8.786 5.820 -6.010 1.00 74.81 113 LEU A N 1
ATOM 903 C CA . LEU A 1 113 ? 9.293 5.184 -4.804 1.00 74.81 113 LEU A CA 1
ATOM 904 C C . LEU A 1 113 ? 9.753 6.291 -3.853 1.00 74.81 113 LEU A C 1
ATOM 906 O O . LEU A 1 113 ? 10.647 7.071 -4.184 1.00 74.81 113 LEU A O 1
ATOM 910 N N . ALA A 1 114 ? 9.065 6.420 -2.724 1.00 66.56 114 ALA A N 1
ATOM 911 C CA . ALA A 1 114 ? 9.439 7.400 -1.724 1.00 66.56 114 ALA A CA 1
ATOM 912 C C . ALA A 1 114 ? 10.775 6.977 -1.102 1.00 66.56 114 ALA A C 1
ATOM 914 O O . ALA A 1 114 ? 10.993 5.789 -0.843 1.00 66.56 114 ALA A O 1
ATOM 915 N N . ASP A 1 115 ? 11.668 7.948 -0.889 1.00 63.44 115 ASP A N 1
ATOM 916 C CA . ASP A 1 115 ? 12.887 7.708 -0.120 1.00 63.44 115 ASP A CA 1
ATOM 917 C C . ASP A 1 115 ? 12.462 7.161 1.251 1.00 63.44 115 ASP A C 1
ATOM 919 O O . ASP A 1 115 ? 11.542 7.726 1.855 1.00 63.44 115 ASP A O 1
ATOM 923 N N . PRO A 1 116 ? 13.097 6.089 1.757 1.00 55.22 116 PRO A N 1
ATOM 924 C CA . PRO A 1 116 ? 12.873 5.600 3.109 1.00 55.22 116 PRO A CA 1
ATOM 925 C C . PRO A 1 116 ? 12.766 6.719 4.146 1.00 55.22 116 PRO A C 1
ATOM 927 O O . PRO A 1 116 ? 11.913 6.654 5.009 1.00 55.22 116 PRO A O 1
ATOM 930 N N . ARG A 1 117 ? 13.575 7.778 4.037 1.00 51.84 117 ARG A N 1
ATOM 931 C CA . ARG A 1 117 ? 13.636 8.919 4.964 1.00 51.84 117 ARG A CA 1
ATOM 932 C C . ARG A 1 117 ? 12.468 9.899 4.826 1.00 51.84 117 ARG A C 1
ATOM 934 O O . ARG A 1 117 ? 12.243 10.691 5.737 1.00 51.84 117 ARG A O 1
ATOM 941 N N . GLU A 1 118 ? 11.698 9.844 3.742 1.00 53.47 118 GLU A N 1
ATOM 942 C CA . GLU A 1 118 ? 10.470 10.623 3.536 1.00 53.47 118 GLU A CA 1
ATOM 943 C C . GLU A 1 118 ? 9.249 9.960 4.211 1.00 53.47 118 GLU A C 1
ATOM 945 O O . GLU A 1 118 ? 8.156 9.968 3.646 1.00 53.47 118 GLU A O 1
ATOM 950 N N . PHE A 1 119 ? 9.411 9.418 5.428 1.00 47.78 119 PHE A N 1
ATOM 951 C CA . PHE A 1 119 ? 8.457 8.590 6.203 1.00 47.78 119 PHE A CA 1
ATOM 952 C C . PHE A 1 119 ? 7.038 9.174 6.456 1.00 47.78 119 PHE A C 1
ATOM 954 O O . PHE A 1 119 ? 6.250 8.584 7.187 1.00 47.78 119 PHE A O 1
ATOM 961 N N . GLY A 1 120 ? 6.668 10.304 5.848 1.00 48.59 120 GLY A N 1
ATOM 962 C CA . GLY A 1 120 ? 5.287 10.803 5.752 1.00 48.59 120 GLY A CA 1
ATOM 963 C C . GLY A 1 120 ? 4.576 10.474 4.428 1.00 48.59 120 GLY A C 1
ATOM 964 O O . GLY A 1 120 ? 3.377 10.718 4.296 1.00 48.59 120 GLY A O 1
ATOM 965 N N . LYS A 1 121 ? 5.289 9.931 3.434 1.00 53.19 121 LYS A N 1
ATOM 966 C CA . LYS A 1 121 ? 4.717 9.268 2.253 1.00 53.19 121 LYS A CA 1
ATOM 967 C C . LYS A 1 121 ? 4.771 7.766 2.514 1.00 53.19 121 LYS A C 1
ATOM 969 O O . LYS A 1 121 ? 5.717 7.304 3.135 1.00 53.19 121 LYS A O 1
ATOM 974 N N . ALA A 1 122 ? 3.765 7.017 2.074 1.00 61.97 122 ALA A N 1
ATOM 975 C CA . ALA A 1 122 ? 3.587 5.589 2.355 1.00 61.97 122 ALA A CA 1
ATOM 976 C C . ALA A 1 122 ? 4.674 4.677 1.731 1.00 61.97 122 ALA A C 1
ATOM 978 O O . ALA A 1 122 ? 4.386 3.852 0.867 1.00 61.97 122 ALA A O 1
ATOM 979 N N . ALA A 1 123 ? 5.931 4.844 2.142 1.00 75.81 123 ALA A N 1
ATOM 980 C CA . ALA A 1 123 ? 7.042 3.966 1.830 1.00 75.81 123 ALA A CA 1
ATOM 981 C C . ALA A 1 123 ? 7.055 2.814 2.835 1.00 75.81 123 ALA A C 1
ATOM 983 O O . ALA A 1 123 ? 7.266 3.022 4.032 1.00 75.81 123 ALA A O 1
ATOM 984 N N . PHE A 1 124 ? 6.851 1.595 2.346 1.00 86.12 124 PHE A N 1
ATOM 985 C CA . PHE A 1 124 ? 6.948 0.394 3.165 1.00 86.12 124 PHE A CA 1
ATOM 986 C C . PHE A 1 124 ? 8.315 -0.254 2.952 1.00 86.12 124 PHE A C 1
ATOM 988 O O . PHE A 1 124 ? 8.669 -0.629 1.832 1.00 86.12 124 PHE A O 1
ATOM 995 N N . LEU A 1 125 ? 9.093 -0.370 4.024 1.00 86.25 125 LEU A N 1
ATOM 996 C CA . LEU A 1 125 ? 10.394 -1.023 4.004 1.00 86.25 125 LEU A CA 1
ATOM 997 C C . LEU A 1 125 ? 10.224 -2.531 4.184 1.00 86.25 125 LEU A C 1
ATOM 999 O O . LEU A 1 125 ? 9.552 -2.926 5.138 1.00 86.25 125 LEU A O 1
ATOM 1003 N N . PRO A 1 126 ? 10.842 -3.371 3.332 1.00 88.12 126 PRO A N 1
ATOM 1004 C CA . PRO A 1 126 ? 10.829 -4.821 3.504 1.00 88.12 126 PRO A CA 1
ATOM 1005 C C . PRO A 1 126 ? 11.196 -5.244 4.931 1.00 88.12 126 PRO A C 1
ATOM 1007 O O . PRO A 1 126 ? 12.170 -4.756 5.503 1.00 88.12 126 PRO A O 1
ATOM 1010 N N . GLY A 1 127 ? 10.403 -6.146 5.506 1.00 88.81 127 GLY A N 1
ATOM 1011 C CA . GLY A 1 127 ? 10.529 -6.616 6.886 1.00 88.81 127 GLY A CA 1
ATOM 1012 C C . GLY A 1 127 ? 9.872 -5.716 7.938 1.00 88.81 127 GLY A C 1
ATOM 1013 O O . GLY A 1 127 ? 9.654 -6.173 9.059 1.00 88.81 127 GLY A O 1
ATOM 1014 N N . GLY A 1 128 ? 9.508 -4.476 7.600 1.00 90.81 128 GLY A N 1
ATOM 1015 C CA . GLY A 1 128 ? 8.786 -3.583 8.503 1.00 90.81 128 GLY A CA 1
ATOM 1016 C C . GLY A 1 128 ? 7.357 -4.064 8.754 1.00 90.81 128 GLY A C 1
ATOM 1017 O O . GLY A 1 128 ? 6.652 -4.463 7.825 1.00 90.81 128 GLY A O 1
ATOM 1018 N N . GLU A 1 129 ? 6.917 -4.012 10.010 1.00 93.62 129 GLU A N 1
ATOM 1019 C CA . GLU A 1 129 ? 5.530 -4.264 10.404 1.00 93.62 129 GLU A CA 1
ATOM 1020 C C . GLU A 1 129 ? 4.797 -2.935 10.584 1.00 93.62 129 GLU A C 1
ATOM 1022 O O . GLU A 1 129 ? 5.293 -2.033 11.256 1.00 93.62 129 GLU A O 1
ATOM 1027 N N . TYR A 1 130 ? 3.616 -2.805 9.989 1.00 93.75 130 TYR A N 1
ATOM 1028 C CA . TYR A 1 130 ? 2.879 -1.549 9.944 1.00 93.75 130 TYR A CA 1
ATOM 1029 C C . TYR A 1 130 ? 1.427 -1.738 10.364 1.00 93.75 130 TYR A C 1
ATOM 1031 O O . TYR A 1 130 ? 0.786 -2.696 9.939 1.00 93.75 130 TYR A O 1
ATOM 1039 N N . LEU A 1 131 ? 0.889 -0.781 11.121 1.00 94.94 131 LEU A N 1
ATOM 1040 C CA . LEU A 1 131 ? -0.550 -0.539 11.207 1.00 94.94 131 LEU A CA 1
ATOM 1041 C C . LEU A 1 131 ? -0.945 0.343 10.025 1.00 94.94 131 LEU A C 1
ATOM 1043 O O . LEU A 1 131 ? -0.397 1.435 9.855 1.00 94.94 131 LEU A O 1
ATOM 1047 N N . VAL A 1 132 ? -1.883 -0.136 9.211 1.00 94.12 132 VAL A N 1
ATOM 1048 C CA . VAL A 1 132 ? -2.258 0.518 7.958 1.00 94.12 132 VAL A CA 1
ATOM 1049 C C . VAL A 1 132 ? -3.772 0.659 7.853 1.00 94.12 132 VAL A C 1
ATOM 1051 O O . VAL A 1 132 ? -4.506 -0.325 7.948 1.00 94.12 132 VAL A O 1
ATOM 1054 N N . PHE A 1 133 ? -4.222 1.888 7.618 1.00 94.25 133 PHE A N 1
ATOM 1055 C CA . PHE A 1 133 ? -5.603 2.267 7.339 1.00 94.25 133 PHE A CA 1
ATOM 1056 C C . PHE A 1 133 ? -5.788 2.389 5.830 1.00 94.25 133 PHE A C 1
ATOM 1058 O O . PHE A 1 133 ? -5.126 3.194 5.167 1.00 94.25 133 PHE A O 1
ATOM 1065 N N . LEU A 1 134 ? -6.672 1.567 5.277 1.00 93.50 134 LEU A N 1
ATOM 1066 C CA . LEU A 1 134 ? -6.759 1.319 3.846 1.00 93.50 134 LEU A CA 1
ATOM 1067 C C . LEU A 1 134 ? -8.159 1.584 3.323 1.00 93.50 134 LEU A C 1
ATOM 1069 O O . LEU A 1 134 ? -9.161 1.238 3.944 1.00 93.50 134 LEU A O 1
ATOM 1073 N N . GLN A 1 135 ? -8.205 2.106 2.108 1.00 92.44 135 GLN A N 1
ATOM 1074 C CA . GL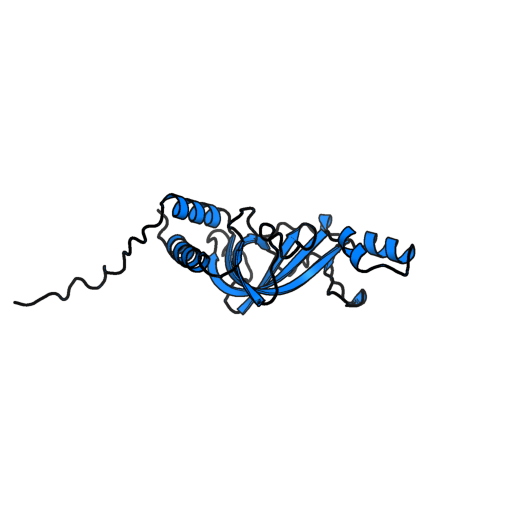N A 1 135 ? -9.393 2.135 1.267 1.00 92.44 135 GLN A CA 1
ATOM 1075 C C . GLN A 1 135 ? -9.099 1.386 -0.031 1.00 92.44 135 GLN A C 1
ATOM 1077 O O . GLN A 1 135 ? -7.946 1.283 -0.462 1.00 92.44 135 GLN A O 1
ATOM 1082 N N . ARG A 1 136 ? -10.131 0.861 -0.681 1.00 90.81 136 ARG A N 1
ATOM 1083 C CA . ARG A 1 136 ? -9.990 0.233 -1.992 1.00 90.81 136 ARG A CA 1
ATOM 1084 C C . ARG A 1 136 ? -9.457 1.254 -2.995 1.00 90.81 136 ARG A C 1
ATOM 1086 O O . ARG A 1 136 ? -9.981 2.365 -3.110 1.00 90.81 136 ARG A O 1
ATOM 1093 N N . ALA A 1 137 ? -8.426 0.871 -3.740 1.00 91.12 137 ALA A N 1
ATOM 1094 C CA . ALA A 1 137 ? -7.891 1.719 -4.788 1.00 91.12 137 ALA A CA 1
ATOM 1095 C C . ALA A 1 137 ? -8.888 1.786 -5.955 1.00 91.12 137 ALA A C 1
ATOM 1097 O O . ALA A 1 137 ? -9.389 0.766 -6.433 1.00 91.12 137 ALA A O 1
ATOM 1098 N N . LYS A 1 138 ? -9.174 3.004 -6.419 1.00 91.25 138 LYS A N 1
ATOM 1099 C CA . LYS A 1 138 ? -9.948 3.251 -7.640 1.00 91.25 138 LYS A CA 1
ATOM 1100 C C . LYS A 1 138 ? -8.964 3.382 -8.798 1.00 91.25 138 LYS A C 1
ATOM 1102 O O . LYS A 1 138 ? -8.479 4.475 -9.064 1.00 91.25 138 LYS A O 1
ATOM 1107 N N . LEU A 1 139 ? -8.613 2.251 -9.405 1.00 91.56 139 LEU A N 1
ATOM 1108 C CA . LEU A 1 139 ? -7.679 2.183 -10.528 1.00 91.56 139 LEU A CA 1
ATOM 1109 C C . LEU A 1 139 ? -8.462 1.878 -11.801 1.00 91.56 139 LEU A C 1
ATOM 1111 O O . LEU A 1 139 ? -8.952 0.759 -11.964 1.00 91.56 139 LEU A O 1
ATOM 1115 N N . ASP A 1 140 ? -8.598 2.867 -12.680 1.00 88.94 140 ASP A N 1
ATOM 1116 C CA . ASP A 1 140 ? -9.232 2.667 -13.978 1.00 88.94 140 ASP A CA 1
ATOM 1117 C C . ASP A 1 140 ? -8.221 2.086 -14.969 1.00 88.94 140 ASP A C 1
ATOM 1119 O O . ASP A 1 140 ? -7.132 2.618 -15.169 1.00 88.94 140 ASP A O 1
ATOM 1123 N N . ARG A 1 141 ? -8.585 0.993 -15.637 1.00 85.31 141 ARG A N 1
ATOM 1124 C CA . ARG A 1 141 ? -7.752 0.399 -16.687 1.00 85.31 141 ARG A CA 1
ATOM 1125 C C . ARG A 1 141 ? -7.443 1.380 -17.810 1.00 85.31 141 ARG A C 1
ATOM 1127 O O . ARG A 1 141 ? -6.402 1.236 -18.447 1.00 85.31 141 ARG A O 1
ATOM 1134 N N . GLU A 1 142 ? -8.315 2.351 -18.068 1.00 87.44 142 GLU A N 1
ATOM 1135 C CA . GLU A 1 142 ? -8.085 3.359 -19.099 1.00 87.44 142 GLU A CA 1
ATOM 1136 C C . GLU A 1 142 ? -6.913 4.287 -18.769 1.00 87.44 142 GLU A C 1
ATOM 1138 O O . GLU A 1 142 ? -6.085 4.557 -19.644 1.00 87.44 142 GLU A O 1
ATOM 1143 N N . ASP A 1 143 ? -6.782 4.675 -17.500 1.00 87.88 143 ASP A N 1
ATOM 1144 C CA . ASP A 1 143 ? -5.684 5.513 -17.004 1.00 87.88 143 ASP A CA 1
ATOM 1145 C C . ASP A 1 143 ? -4.329 4.786 -17.067 1.00 87.88 143 ASP A C 1
ATOM 1147 O O . ASP A 1 143 ? -3.272 5.410 -17.175 1.00 87.88 143 ASP A O 1
ATOM 1151 N N . PHE A 1 144 ? -4.360 3.450 -17.044 1.00 92.06 144 PHE A N 1
ATOM 1152 C CA . PHE A 1 144 ? -3.190 2.578 -16.968 1.00 92.06 144 PHE A CA 1
ATOM 1153 C C . PHE A 1 144 ? -2.999 1.697 -18.218 1.00 92.06 144 PHE A C 1
ATOM 1155 O O . PHE A 1 144 ? -2.302 0.688 -18.166 1.00 92.06 144 PHE A O 1
ATOM 1162 N N . ARG A 1 145 ? -3.554 2.076 -19.380 1.00 88.50 145 ARG A N 1
ATOM 1163 C CA . ARG A 1 145 ? -3.525 1.263 -20.623 1.00 88.50 145 ARG A CA 1
ATOM 1164 C C . ARG A 1 145 ? -2.140 0.748 -21.035 1.00 88.50 145 ARG A C 1
ATOM 1166 O O . ARG A 1 145 ? -2.042 -0.340 -21.597 1.00 88.50 145 ARG A O 1
ATOM 1173 N N . SER A 1 146 ? -1.082 1.524 -20.801 1.00 91.06 146 SER A N 1
ATOM 1174 C CA . SER A 1 146 ? 0.312 1.139 -21.077 1.00 91.06 146 SER A CA 1
ATOM 1175 C C . 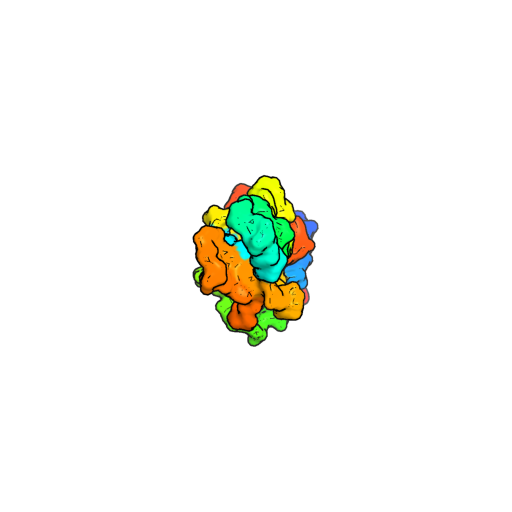SER A 1 146 ? 1.116 0.827 -19.815 1.00 91.06 146 SER A C 1
ATOM 1177 O O . SER A 1 146 ? 2.332 0.653 -19.900 1.00 91.06 146 SER A O 1
ATOM 1179 N N . ALA A 1 147 ? 0.477 0.794 -18.649 1.00 93.44 147 ALA A N 1
ATOM 1180 C CA . ALA A 1 147 ? 1.163 0.588 -17.392 1.00 93.44 147 ALA A CA 1
ATOM 1181 C C . ALA A 1 147 ? 1.492 -0.887 -17.186 1.00 93.44 147 ALA A C 1
ATOM 1183 O O . ALA A 1 147 ? 0.681 -1.780 -17.453 1.00 93.44 147 ALA A O 1
ATOM 1184 N N . VAL A 1 148 ? 2.687 -1.130 -16.668 1.00 92.62 148 VAL A N 1
ATOM 1185 C CA . VAL A 1 148 ? 3.131 -2.464 -16.292 1.00 92.62 148 VAL A CA 1
ATOM 1186 C C . VAL A 1 148 ? 3.789 -2.458 -14.927 1.00 92.62 148 VAL A C 1
ATOM 1188 O O . VAL A 1 148 ? 4.497 -1.521 -14.563 1.00 92.62 148 VAL A O 1
ATOM 1191 N N . GLU A 1 149 ? 3.542 -3.526 -14.187 1.00 91.25 149 GLU A N 1
ATOM 1192 C CA . GLU A 1 149 ? 4.217 -3.853 -12.945 1.00 91.25 149 GLU A CA 1
ATOM 1193 C C . GLU A 1 149 ? 5.544 -4.553 -13.267 1.00 91.25 149 GLU A C 1
ATOM 1195 O O . GLU A 1 149 ? 5.589 -5.548 -13.999 1.00 91.25 149 GLU A O 1
ATOM 1200 N N . HIS A 1 150 ? 6.632 -3.993 -12.744 1.00 86.19 150 HIS A N 1
ATOM 1201 C CA . HIS A 1 150 ? 8.006 -4.403 -13.003 1.00 86.19 150 HIS A CA 1
ATOM 1202 C C . HIS A 1 150 ? 8.625 -5.032 -11.749 1.00 86.19 150 HIS A C 1
ATOM 1204 O O . HIS A 1 150 ? 8.567 -4.470 -10.657 1.00 86.19 150 HIS A O 1
ATOM 1210 N N . VAL A 1 151 ? 9.281 -6.181 -11.909 1.00 81.94 151 VAL A N 1
ATOM 1211 C CA . VAL A 1 151 ? 10.184 -6.746 -10.895 1.00 81.94 151 VAL A CA 1
ATOM 1212 C C . VAL A 1 151 ? 11.601 -6.279 -11.213 1.00 81.94 151 VAL A C 1
ATOM 1214 O O . VAL A 1 151 ? 12.092 -6.547 -12.304 1.00 81.94 151 VAL A O 1
ATOM 1217 N N . VAL A 1 152 ? 12.258 -5.578 -10.285 1.00 73.12 152 VAL A N 1
ATOM 1218 C CA . VAL A 1 152 ? 13.591 -4.995 -10.517 1.00 73.12 152 VAL A CA 1
ATOM 1219 C C . VAL A 1 152 ? 14.577 -6.063 -11.004 1.00 73.12 152 VAL A C 1
ATOM 1221 O O . VAL A 1 152 ? 14.811 -7.057 -10.324 1.00 73.12 152 VAL A O 1
ATOM 1224 N N . GLY A 1 153 ? 15.157 -5.836 -12.187 1.00 72.25 153 GLY A N 1
ATOM 1225 C CA . GLY A 1 153 ? 16.121 -6.745 -12.816 1.00 72.25 153 GLY A CA 1
ATOM 1226 C C . GLY A 1 153 ? 15.499 -7.836 -13.696 1.00 72.25 153 GLY A C 1
ATOM 1227 O O . GLY A 1 153 ? 16.237 -8.525 -14.396 1.00 72.25 153 GLY A O 1
ATOM 1228 N N . ALA A 1 154 ? 14.171 -7.971 -13.718 1.00 77.62 154 ALA A N 1
ATOM 1229 C CA . ALA A 1 154 ? 13.484 -8.941 -14.563 1.00 77.62 154 ALA A CA 1
ATOM 1230 C C . ALA A 1 154 ? 13.401 -8.478 -16.030 1.00 77.62 154 ALA A C 1
ATOM 1232 O O . ALA A 1 154 ? 13.203 -7.283 -16.304 1.00 77.62 154 ALA A O 1
ATOM 1233 N N . PRO A 1 155 ? 13.500 -9.405 -17.001 1.00 80.88 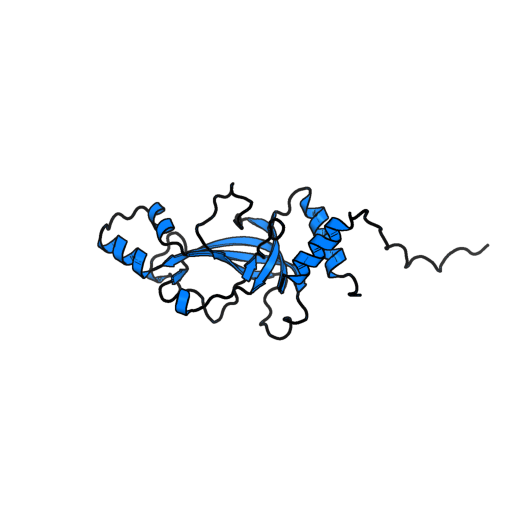155 PRO A N 1
ATOM 1234 C CA . PRO A 1 155 ? 13.308 -9.085 -18.410 1.00 80.88 155 PRO A CA 1
ATOM 1235 C C . PRO A 1 155 ? 11.883 -8.576 -18.677 1.00 80.88 155 PRO A C 1
ATOM 1237 O O . PRO A 1 155 ? 10.927 -8.967 -18.012 1.00 80.88 155 PRO A O 1
ATOM 1240 N N . MET A 1 156 ? 11.717 -7.736 -19.708 1.00 80.12 156 MET A N 1
ATOM 1241 C CA . MET A 1 156 ? 10.414 -7.139 -20.062 1.00 80.12 156 MET A CA 1
ATOM 1242 C C . MET A 1 156 ? 9.312 -8.171 -20.359 1.00 80.12 156 MET A C 1
ATOM 1244 O O . MET A 1 156 ? 8.135 -7.838 -20.281 1.00 80.12 156 MET A O 1
ATOM 1248 N N . SER A 1 157 ? 9.678 -9.410 -20.701 1.00 80.50 157 SER A N 1
ATOM 1249 C CA . SER A 1 157 ? 8.748 -10.531 -20.886 1.00 80.50 157 SER A CA 1
ATOM 1250 C C . SER A 1 157 ? 8.026 -10.952 -19.604 1.00 80.50 157 SER A C 1
ATOM 1252 O O . SER A 1 157 ? 6.981 -11.586 -19.685 1.00 80.50 157 SER A O 1
ATOM 1254 N N . GLU A 1 158 ? 8.571 -10.619 -18.434 1.0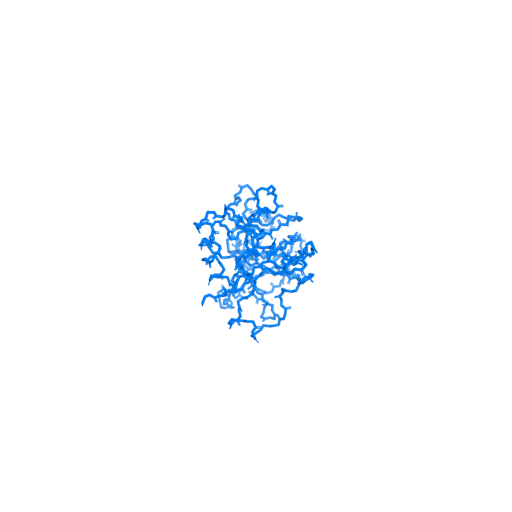0 84.00 158 GLU A N 1
ATOM 1255 C CA . GLU A 1 158 ? 7.990 -10.941 -17.124 1.00 84.00 158 GLU A CA 1
ATOM 1256 C C . GLU A 1 158 ? 7.136 -9.799 -16.556 1.00 84.00 158 GLU A C 1
ATOM 1258 O O . GLU A 1 158 ? 6.518 -9.944 -15.500 1.00 84.00 158 GLU A O 1
ATOM 1263 N N . TRP A 1 159 ? 7.087 -8.657 -17.245 1.00 88.56 159 TRP A N 1
ATOM 1264 C CA . TRP A 1 159 ? 6.339 -7.489 -16.796 1.00 88.56 159 TRP A CA 1
ATOM 1265 C C . TRP A 1 159 ? 4.847 -7.706 -17.035 1.00 88.56 159 TRP A C 1
ATOM 1267 O O . TRP A 1 159 ? 4.425 -8.131 -18.114 1.00 88.56 159 TRP A O 1
ATOM 1277 N N . ARG A 1 160 ? 4.032 -7.406 -16.025 1.00 90.50 160 ARG A N 1
ATOM 1278 C CA . ARG A 1 160 ? 2.588 -7.680 -16.048 1.00 90.50 160 ARG A CA 1
ATOM 1279 C C . ARG A 1 160 ? 1.809 -6.406 -16.308 1.00 90.50 160 ARG A C 1
ATOM 1281 O O . ARG A 1 160 ? 2.194 -5.353 -15.819 1.00 90.50 160 ARG A O 1
ATOM 1288 N N . SER A 1 161 ? 0.705 -6.487 -17.044 1.00 92.19 161 SER A N 1
ATOM 1289 C CA . SER A 1 161 ? -0.199 -5.345 -17.215 1.00 92.19 161 SER A CA 1
ATOM 1290 C C . SER A 1 161 ? -0.775 -4.896 -15.875 1.00 92.19 161 SER A C 1
ATOM 1292 O O . SER A 1 161 ? -1.164 -5.729 -15.059 1.00 92.19 161 SER A O 1
ATOM 1294 N N . PHE A 1 162 ? -0.870 -3.585 -15.678 1.00 94.31 162 PHE A N 1
ATOM 1295 C CA . PHE A 1 162 ? -1.423 -2.991 -14.469 1.00 94.31 162 PHE A CA 1
ATOM 1296 C C . PHE A 1 162 ? -2.630 -2.097 -14.805 1.00 94.31 162 PHE A C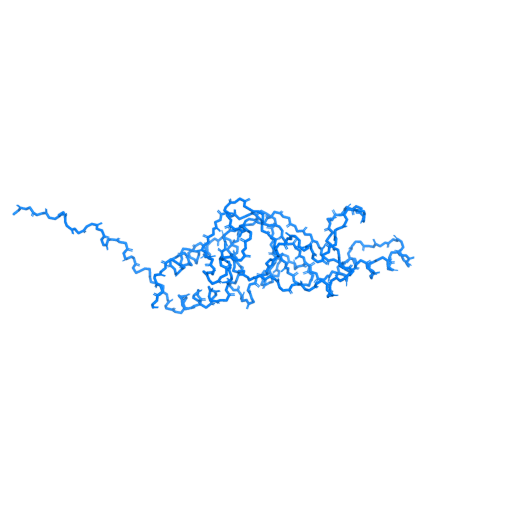 1
ATOM 1298 O O . PHE A 1 162 ? -2.568 -1.377 -15.798 1.00 94.31 162 PHE A O 1
ATOM 1305 N N . PRO A 1 163 ? -3.706 -2.096 -13.994 1.00 92.88 163 PRO A N 1
ATOM 1306 C CA . PRO A 1 163 ? -3.984 -3.035 -12.903 1.00 92.88 163 PRO A CA 1
ATOM 1307 C C . PRO A 1 163 ? -4.432 -4.415 -13.422 1.00 92.88 163 PRO A C 1
ATOM 1309 O O . PRO A 1 163 ? -5.131 -4.516 -14.439 1.00 92.88 163 PRO A O 1
ATOM 1312 N N . ASP A 1 164 ? -4.089 -5.486 -12.699 1.00 89.94 164 ASP A N 1
ATOM 1313 C CA . ASP A 1 164 ? -4.669 -6.812 -12.948 1.00 89.94 164 ASP A CA 1
ATOM 1314 C C . ASP A 1 164 ? -6.142 -6.818 -12.480 1.00 89.94 164 ASP A C 1
ATOM 1316 O O . ASP A 1 164 ? -6.412 -6.576 -11.302 1.00 89.94 164 ASP A O 1
ATOM 1320 N N . PRO A 1 165 ? -7.125 -7.091 -13.362 1.00 85.81 165 PRO A N 1
ATOM 1321 C CA . PRO A 1 165 ? -8.551 -7.057 -13.013 1.00 85.81 165 PRO A CA 1
ATOM 1322 C C . PRO A 1 165 ? -8.971 -8.126 -12.003 1.00 85.81 165 PRO A C 1
ATOM 1324 O O . PRO A 1 165 ? -10.057 -8.031 -11.435 1.00 85.81 165 PRO A O 1
ATOM 1327 N N . ARG A 1 166 ? -8.173 -9.185 -11.838 1.00 86.38 166 ARG A N 1
ATOM 1328 C CA . ARG A 1 166 ? -8.461 -10.300 -10.927 1.00 86.38 166 ARG A CA 1
ATOM 1329 C C . ARG A 1 166 ? -8.003 -9.999 -9.508 1.00 86.38 166 ARG A C 1
ATOM 1331 O O . ARG A 1 166 ? -8.275 -10.782 -8.604 1.00 86.38 166 ARG A O 1
ATOM 1338 N N . VAL A 1 167 ? -7.285 -8.898 -9.329 1.00 88.12 167 VAL A N 1
ATOM 1339 C CA . VAL A 1 167 ? -6.595 -8.564 -8.098 1.00 88.12 167 VAL A CA 1
ATOM 1340 C C . VAL A 1 167 ? -7.191 -7.295 -7.510 1.00 88.12 167 VAL A C 1
ATOM 1342 O O . VAL A 1 167 ? -7.544 -6.350 -8.215 1.00 88.12 167 VAL A O 1
ATOM 1345 N N . ILE A 1 168 ? -7.323 -7.282 -6.187 1.00 88.94 168 ILE A N 1
ATOM 1346 C CA . ILE A 1 168 ? -7.795 -6.117 -5.450 1.00 88.94 168 ILE A CA 1
ATOM 1347 C C . ILE A 1 168 ? -6.581 -5.359 -4.936 1.00 88.94 168 ILE A C 1
ATOM 1349 O O . ILE A 1 168 ? -5.770 -5.896 -4.186 1.00 88.94 168 ILE A O 1
ATOM 1353 N N . TYR A 1 169 ? -6.502 -4.091 -5.319 1.00 92.19 169 TYR A N 1
ATOM 1354 C CA . TYR A 1 169 ? -5.512 -3.159 -4.808 1.00 92.19 169 TYR A CA 1
ATOM 1355 C C . TYR A 1 169 ? -6.162 -2.242 -3.774 1.00 92.19 169 TYR A C 1
ATOM 1357 O O . TYR A 1 169 ? -7.285 -1.758 -3.958 1.00 92.19 169 TYR A O 1
ATOM 1365 N N . TYR A 1 170 ? -5.437 -1.978 -2.697 1.00 93.38 170 TYR A N 1
ATOM 1366 C CA . TYR A 1 170 ? -5.771 -0.960 -1.711 1.00 93.38 170 TYR A CA 1
ATOM 1367 C C . TYR A 1 170 ? -4.856 0.250 -1.878 1.00 93.38 170 TYR A C 1
ATOM 1369 O O . TYR A 1 170 ? -3.811 0.172 -2.513 1.00 93.38 170 TYR A O 1
ATOM 1377 N N . THR A 1 171 ? -5.242 1.379 -1.306 1.00 93.25 171 THR A N 1
ATOM 1378 C CA . THR A 1 171 ? -4.376 2.543 -1.115 1.00 93.25 171 THR A CA 1
ATOM 1379 C C . THR A 1 171 ? -4.513 2.994 0.334 1.00 93.25 171 THR A C 1
ATOM 1381 O O . THR A 1 171 ? -5.607 2.877 0.900 1.00 93.25 171 THR A O 1
ATOM 1384 N N . PRO A 1 172 ? -3.455 3.538 0.952 1.00 92.69 172 PRO A N 1
ATOM 1385 C CA . PRO A 1 172 ? -3.583 4.151 2.262 1.00 92.69 172 PRO A CA 1
ATOM 1386 C C . PRO A 1 172 ? -4.607 5.284 2.221 1.00 92.69 172 PRO A C 1
ATOM 1388 O O . PRO A 1 172 ? -4.737 5.994 1.213 1.00 92.69 172 PRO A O 1
ATOM 1391 N N . VAL A 1 173 ? -5.340 5.453 3.318 1.00 92.12 173 VAL A N 1
ATOM 1392 C CA . VAL A 1 173 ? -6.145 6.655 3.537 1.00 92.12 173 VAL A CA 1
ATOM 1393 C C . VAL A 1 173 ? -5.212 7.866 3.515 1.00 92.12 173 VAL A C 1
ATOM 1395 O O . VAL A 1 173 ? -4.078 7.814 3.988 1.00 92.12 173 VAL A O 1
ATOM 1398 N N . ARG A 1 174 ? -5.674 8.977 2.938 1.00 87.38 174 ARG A N 1
ATOM 1399 C CA . ARG A 1 174 ? -4.899 10.220 2.889 1.00 87.38 174 ARG A CA 1
ATOM 1400 C C . ARG A 1 174 ? -4.941 10.917 4.251 1.00 87.38 174 ARG A C 1
ATOM 1402 O O . ARG A 1 174 ? -5.689 11.873 4.431 1.00 87.38 174 ARG A O 1
ATOM 1409 N N . ASP A 1 175 ? -4.145 10.419 5.186 1.00 87.75 175 ASP A N 1
ATOM 1410 C CA . ASP A 1 175 ? -3.979 10.962 6.533 1.00 87.75 175 ASP A CA 1
ATOM 1411 C C . ASP A 1 175 ? -2.559 10.658 7.057 1.00 87.75 175 ASP A C 1
ATOM 1413 O O . ASP A 1 175 ? -2.049 9.566 6.789 1.00 87.75 175 ASP A O 1
ATOM 1417 N N . PRO A 1 176 ? -1.902 11.570 7.800 1.00 83.75 176 PRO A N 1
ATOM 1418 C CA . PRO A 1 176 ? -0.569 11.328 8.363 1.00 83.75 176 PRO A CA 1
ATOM 1419 C C . PRO A 1 176 ? -0.467 10.113 9.296 1.00 83.75 176 PRO A C 1
ATOM 1421 O O . PRO A 1 176 ? 0.626 9.593 9.490 1.00 83.75 176 PRO A O 1
ATOM 1424 N N . PHE A 1 177 ? -1.580 9.658 9.876 1.00 87.25 177 PHE A N 1
ATOM 1425 C CA . PHE A 1 177 ? -1.631 8.519 10.797 1.00 87.25 177 PHE A CA 1
ATOM 1426 C C . PHE A 1 177 ? -2.188 7.249 10.147 1.00 87.25 177 PHE A C 1
ATOM 1428 O O . PHE A 1 177 ? -2.413 6.250 10.828 1.00 87.25 177 PHE A O 1
ATOM 1435 N N . ALA A 1 178 ? -2.399 7.263 8.827 1.00 89.19 178 ALA A N 1
ATOM 1436 C CA . ALA A 1 178 ? -2.892 6.101 8.099 1.00 89.19 178 ALA A CA 1
ATOM 1437 C C . ALA A 1 178 ? -1.848 4.985 7.960 1.00 89.19 178 ALA A C 1
ATOM 1439 O O . ALA A 1 178 ? -2.219 3.846 7.692 1.00 89.19 178 ALA A O 1
ATOM 1440 N N . VAL A 1 179 ? -0.559 5.294 8.108 1.00 91.06 179 VAL A N 1
ATOM 1441 C CA . VAL A 1 179 ? 0.536 4.324 8.003 1.00 91.06 179 VAL A CA 1
ATOM 1442 C C . VAL A 1 179 ? 1.492 4.543 9.163 1.00 91.06 179 VAL A C 1
ATOM 1444 O O . VAL A 1 179 ? 2.130 5.588 9.248 1.00 91.06 179 VAL A O 1
ATOM 1447 N N . LEU A 1 180 ? 1.600 3.562 10.054 1.00 91.00 180 LEU A N 1
ATOM 1448 C CA . LEU A 1 180 ? 2.437 3.650 11.247 1.00 91.00 180 LEU A CA 1
ATOM 1449 C C . LEU A 1 180 ? 3.332 2.416 11.333 1.00 91.00 180 LEU A C 1
ATOM 1451 O O . LEU A 1 180 ? 2.827 1.298 11.378 1.00 91.00 180 LEU A O 1
ATOM 1455 N N . LEU A 1 181 ? 4.650 2.609 11.374 1.00 90.62 181 LEU A N 1
ATOM 1456 C CA . LEU A 1 181 ? 5.612 1.535 11.642 1.00 90.62 181 LEU A CA 1
ATOM 1457 C C . LEU A 1 181 ? 5.481 1.090 13.107 1.00 90.62 181 LEU A C 1
ATOM 1459 O O . LEU A 1 181 ? 5.474 1.927 14.007 1.00 90.62 181 LEU A O 1
ATOM 1463 N N . MET A 1 182 ? 5.358 -0.212 13.363 1.00 89.94 182 MET A N 1
ATOM 1464 C CA . MET A 1 182 ? 5.058 -0.798 14.680 1.00 89.94 182 MET A CA 1
ATOM 1465 C C . MET A 1 182 ? 6.263 -0.856 15.625 1.00 89.94 182 MET A C 1
ATOM 1467 O O . MET A 1 182 ? 6.636 -1.902 16.158 1.00 89.94 182 MET A O 1
ATOM 1471 N N . GLU A 1 183 ? 6.820 0.318 15.912 1.00 81.62 183 GLU A N 1
ATOM 1472 C CA . GLU A 1 183 ? 7.928 0.529 16.841 1.00 81.62 183 GLU A CA 1
ATOM 1473 C C . GLU A 1 183 ? 7.551 1.524 17.949 1.00 81.62 183 GLU A C 1
ATOM 1475 O O . GLU A 1 183 ? 6.801 2.481 17.736 1.00 81.62 183 GLU A O 1
ATOM 1480 N N . GLY A 1 184 ? 8.073 1.294 19.160 1.00 79.38 184 GLY A N 1
ATOM 1481 C CA . GLY A 1 184 ? 7.923 2.203 20.300 1.00 79.38 184 GLY A CA 1
ATOM 1482 C C . GLY A 1 184 ? 6.472 2.614 20.587 1.00 79.38 184 GLY A C 1
ATOM 1483 O O . GLY A 1 184 ? 5.612 1.772 20.850 1.00 79.38 184 GLY A O 1
ATOM 1484 N N . ALA A 1 185 ? 6.214 3.924 20.530 1.00 74.19 185 ALA A N 1
ATOM 1485 C CA . ALA A 1 185 ? 4.950 4.556 20.914 1.00 74.19 185 ALA A CA 1
ATOM 1486 C C . ALA A 1 185 ? 3.732 4.142 20.060 1.00 74.19 185 ALA A C 1
ATOM 1488 O O . ALA A 1 185 ? 2.590 4.340 20.477 1.00 74.19 185 ALA A O 1
ATOM 1489 N N . TRP A 1 186 ? 3.935 3.550 18.879 1.00 87.12 186 TRP A N 1
ATOM 1490 C CA . TRP A 1 186 ? 2.827 3.176 17.994 1.00 87.12 186 TRP A CA 1
ATOM 1491 C C . TRP A 1 186 ? 2.089 1.907 18.425 1.00 87.12 186 TRP A C 1
ATOM 1493 O O . TRP A 1 186 ? 0.935 1.709 18.040 1.00 87.12 186 TRP A O 1
ATOM 1503 N N . ARG A 1 187 ? 2.688 1.093 19.304 1.00 86.38 187 ARG A N 1
ATOM 1504 C CA . ARG A 1 187 ? 2.007 -0.064 19.909 1.00 86.38 187 ARG A CA 1
ATOM 1505 C C . ARG A 1 187 ? 0.813 0.354 20.764 1.00 86.38 187 ARG A C 1
ATOM 1507 O O . ARG A 1 187 ? -0.224 -0.303 20.719 1.00 86.38 187 ARG A O 1
ATOM 1514 N N . ASP A 1 188 ? 0.923 1.471 21.477 1.00 86.94 188 ASP A N 1
ATOM 1515 C CA . ASP A 1 188 ? -0.189 2.004 22.268 1.00 86.94 188 ASP A CA 1
ATOM 1516 C C . ASP A 1 188 ? -1.324 2.481 21.357 1.00 86.94 188 ASP A C 1
ATOM 1518 O O . ASP A 1 188 ? -2.496 2.218 21.629 1.00 86.94 188 ASP A O 1
ATOM 1522 N N . PHE A 1 189 ? -0.988 3.126 20.235 1.00 89.81 189 PHE A N 1
ATOM 1523 C CA . PHE A 1 189 ? -1.975 3.549 19.239 1.00 89.81 189 PHE A CA 1
ATOM 1524 C C . PHE A 1 189 ? -2.714 2.352 18.623 1.00 89.81 189 PHE A C 1
ATOM 1526 O O . PHE A 1 189 ? -3.932 2.407 18.450 1.00 89.81 189 PHE A O 1
ATOM 1533 N N . LEU A 1 190 ? -2.019 1.239 18.366 1.00 93.19 190 LEU A N 1
ATOM 1534 C CA . LEU A 1 190 ? -2.634 -0.012 17.917 1.00 93.19 190 LEU A CA 1
ATOM 1535 C C . LEU A 1 190 ? -3.646 -0.554 18.937 1.00 93.19 190 LEU A C 1
ATOM 1537 O O . LEU A 1 190 ? -4.771 -0.881 18.561 1.00 93.19 190 LEU A O 1
ATOM 1541 N N . GLN A 1 191 ? -3.293 -0.609 20.226 1.00 91.56 191 GLN A N 1
ATOM 1542 C CA . GLN A 1 191 ? -4.222 -1.081 21.264 1.00 91.56 191 GLN A CA 1
ATOM 1543 C C . GLN A 1 191 ? -5.467 -0.197 21.364 1.00 91.56 191 GLN A C 1
ATOM 1545 O O . GLN A 1 191 ? -6.585 -0.697 21.481 1.00 91.56 191 GLN A O 1
ATOM 1550 N N . GLN A 1 192 ? -5.291 1.119 21.259 1.00 90.56 192 GLN A N 1
ATOM 1551 C CA . GLN A 1 192 ? -6.412 2.055 21.234 1.00 90.56 192 GLN A CA 1
ATOM 1552 C C . GLN A 1 192 ? -7.265 1.867 19.978 1.00 90.56 192 GLN A C 1
ATOM 1554 O O . GLN A 1 192 ? -8.488 1.851 20.072 1.00 90.56 192 GLN A O 1
ATOM 1559 N N . THR A 1 193 ? -6.641 1.633 18.823 1.00 93.50 193 THR A N 1
ATOM 1560 C CA . THR A 1 193 ? -7.351 1.356 17.567 1.00 93.50 193 THR A CA 1
ATOM 1561 C C . THR A 1 193 ? -8.207 0.099 17.682 1.00 93.50 193 THR A C 1
ATOM 1563 O O . THR A 1 193 ? -9.381 0.137 17.321 1.00 93.50 193 THR A O 1
ATOM 1566 N N . ARG A 1 194 ? -7.680 -0.984 18.272 1.00 94.44 194 ARG A N 1
ATOM 1567 C CA . ARG A 1 194 ? -8.457 -2.199 18.574 1.00 94.44 194 ARG A CA 1
ATOM 1568 C C . ARG A 1 194 ? -9.640 -1.907 19.491 1.00 94.44 194 ARG A C 1
ATOM 1570 O O . ARG A 1 194 ? -10.741 -2.384 19.233 1.00 94.44 194 ARG A O 1
ATOM 1577 N N . ALA A 1 195 ? -9.425 -1.136 20.556 1.00 92.00 195 ALA A N 1
ATOM 1578 C CA . ALA A 1 195 ? -10.486 -0.798 21.500 1.00 92.00 195 ALA A CA 1
ATOM 1579 C C . ALA A 1 195 ? -11.613 -0.001 20.823 1.00 92.00 195 ALA A C 1
ATOM 1581 O O . ALA A 1 195 ? -12.784 -0.319 21.006 1.00 92.00 195 ALA A O 1
ATOM 1582 N N . VAL A 1 196 ? -11.269 0.993 19.998 1.00 92.75 196 VAL A N 1
ATOM 1583 C CA . VAL A 1 196 ? -12.251 1.816 19.279 1.00 92.75 196 VAL A CA 1
ATOM 1584 C C . VAL A 1 196 ? -12.970 1.017 18.190 1.00 92.75 196 VAL A C 1
ATOM 1586 O O . VAL A 1 196 ? -14.179 1.165 18.043 1.00 92.75 196 VAL A O 1
ATOM 1589 N N . ALA A 1 197 ? -12.262 0.157 17.452 1.00 91.00 197 ALA A N 1
ATOM 1590 C CA . ALA A 1 197 ? -12.851 -0.670 16.398 1.00 91.00 197 ALA A CA 1
ATOM 1591 C C . ALA A 1 197 ? -13.862 -1.698 16.938 1.00 91.00 197 ALA A C 1
ATOM 1593 O O . ALA A 1 197 ? -14.855 -1.981 16.271 1.00 91.00 197 ALA A O 1
ATOM 1594 N N . ASN A 1 198 ? -13.624 -2.222 18.145 1.00 87.62 198 ASN A N 1
ATOM 1595 C CA . ASN A 1 198 ? -14.492 -3.202 18.805 1.00 87.62 198 ASN A CA 1
ATOM 1596 C C . ASN A 1 198 ? -15.564 -2.573 19.709 1.00 87.62 198 ASN A C 1
ATOM 1598 O O . ASN A 1 198 ? -16.407 -3.293 20.246 1.00 87.62 198 ASN A O 1
ATOM 1602 N N . ALA A 1 199 ? -15.538 -1.254 19.915 1.00 84.69 199 ALA A N 1
ATOM 1603 C CA . ALA A 1 199 ? -16.541 -0.584 20.729 1.00 84.69 199 ALA A CA 1
ATOM 1604 C C . ALA A 1 199 ? -17.925 -0.673 20.054 1.00 84.69 199 ALA A C 1
ATOM 1606 O O . ALA A 1 199 ? -18.023 -0.497 18.834 1.00 84.69 199 ALA A O 1
ATOM 1607 N N . PRO A 1 200 ? -19.007 -0.913 20.817 1.00 69.06 200 PRO A N 1
ATOM 1608 C CA . PRO A 1 200 ? -20.355 -0.875 20.267 1.00 69.06 200 PRO A CA 1
ATOM 1609 C C . PRO A 1 200 ? -20.610 0.500 19.642 1.00 69.06 200 PRO A C 1
ATOM 1611 O O . PRO A 1 200 ? -20.326 1.536 20.250 1.00 69.06 200 PRO A O 1
ATOM 1614 N N . LYS A 1 201 ? -21.104 0.506 18.399 1.00 62.56 201 LYS A N 1
ATOM 1615 C CA . LYS A 1 201 ? -21.510 1.746 17.731 1.00 62.56 201 LYS A CA 1
ATOM 1616 C C . LYS A 1 201 ? -22.710 2.332 18.501 1.00 62.56 201 LYS A C 1
ATOM 1618 O O . LYS A 1 201 ? -23.584 1.544 18.863 1.00 62.56 201 LYS A O 1
ATOM 1623 N N . PRO A 1 202 ? -22.721 3.645 18.796 1.00 52.69 202 PRO A N 1
ATOM 1624 C CA . PRO A 1 202 ? -23.857 4.298 19.444 1.00 52.69 202 PRO A CA 1
ATOM 1625 C C . PRO A 1 202 ? -25.124 4.236 18.584 1.00 52.69 202 PRO A C 1
ATOM 1627 O O . PRO A 1 202 ? -24.994 4.122 17.340 1.00 52.69 202 PRO A O 1
#

Sequence (202 aa):
MLAHIGLIVWGMMWPLGQSERRVEQIRDLLGKSDLVVVATAETYHPVIDLLKYRRERERSPVLDPARAERYMLGVVYRMTVREVIYRDPKRAGDIAVVGQPGDALLIYVPGRLADPREFGKAAFLPGGEYLVFLQRAKLDREDFRSAVEHVVGAPMSEWRSFPDPRVIYYTPVRDPFAVLLMEGAWRDFLQQTRAVANAPKP

Radius of gyration: 21.2 Å; chains: 1; bounding box: 46×29×85 Å

Secondary structure (DSSP, 8-state):
-----S-SSSTT-------HHHHHHHHHHHHH-SEEEEEEEEEEEEEEEHHHHHHHHHH-SS--GGGGGGGEEEEEEEEEEEEEEEE-TTTTTSS----STT-EEEEEEESS---TT-TTS-PPPTT-EEEEEEEE----TTTTTTEEE--TT--GGGPEESS-TTS-EEEE-SSTTSEEESSTTHHHHHHHHHHHHHSPP-

pLDDT: mean 80.23, std 16.76, range [32.88, 95.62]

Foldseek 3Di:
DDDDDPPDPVPPPDPPVPDVVLLVVLVVLQVQFQWKFWWAWADKWFKFQQVVVVVVCVVPVPDDPVCRLVGTQWMKIKIFTQATQAHDPVCPPPDDDAHDGGHIAIEIFGHGQDDPVNLQGPHHDHGWIKTAGKDWDPDDCVVQVRIWTHDVPDDPVPTHGPPDPVDTYIYGDPDSRRIGGPDDPVVVSSVSSSVSNPDDDD